Protein AF-P15577-F1 (afdb_monomer_lite)

Organism: Paramecium tetraurelia (NCBI:txid5888)

Radius of gyration: 23.87 Å; chains: 1; bounding box: 63×36×64 Å

pLDDT: mean 70.43, std 10.56, range [43.56, 92.56]

Secondary structure (DSSP, 8-state):
-HHHHHHHHHHHHHHHHHHHHHHHHHHHHHHHHSHHHHHHHHHHHHHHHHHHHHHHHHHHS-GGG-SSGGGGGGGGGSHHHHHHHHHHHHHHHT-TTSHHHHHHHHHHHHHHHTT-HHHHHHHHHHHHHHHHHHHHHHHHHHHSPPPPHHHHHHHHHHS-HHHHHHHHHHHHHHHHHHHHHHHHHHHHHHHH-

Structure (mmCIF, N/CA/C/O backbone):
data_AF-P15577-F1
#
_entry.id   AF-P15577-F1
#
loop_
_atom_site.group_PDB
_atom_site.id
_atom_site.type_symbol
_atom_site.label_atom_id
_atom_site.label_alt_id
_atom_site.label_comp_id
_atom_site.label_asym_id
_atom_site.label_entity_id
_atom_site.label_seq_id
_atom_site.pdbx_PDB_ins_code
_atom_site.Cartn_x
_atom_site.Cartn_y
_atom_site.Cartn_z
_atom_site.occupancy
_atom_site.B_iso_or_equiv
_atom_site.auth_seq_id
_atom_site.auth_comp_id
_atom_site.auth_asym_id
_atom_site.auth_atom_id
_atom_site.pdbx_PDB_model_num
ATOM 1 N N . MET A 1 1 ? 45.491 9.508 -39.687 1.00 60.78 1 MET A N 1
ATOM 2 C CA . MET A 1 1 ? 44.236 8.760 -39.953 1.00 60.78 1 MET A CA 1
ATOM 3 C C . MET A 1 1 ? 43.463 8.357 -38.693 1.00 60.78 1 MET A C 1
ATOM 5 O O . MET A 1 1 ? 42.281 8.658 -38.643 1.00 60.78 1 MET A O 1
ATOM 9 N N . ARG A 1 2 ? 44.070 7.749 -37.656 1.00 59.69 2 ARG A N 1
ATOM 10 C CA . ARG A 1 2 ? 43.330 7.305 -36.445 1.00 59.69 2 ARG A CA 1
ATOM 11 C C . ARG A 1 2 ? 42.606 8.414 -35.659 1.00 59.69 2 ARG A C 1
ATOM 13 O O . ARG A 1 2 ? 41.498 8.183 -35.197 1.00 59.69 2 ARG A O 1
ATOM 20 N N . ALA A 1 3 ? 43.174 9.618 -35.554 1.00 62.38 3 ALA A N 1
ATOM 21 C CA . ALA A 1 3 ? 42.538 10.723 -34.821 1.00 62.38 3 ALA A CA 1
ATOM 22 C C . ALA A 1 3 ? 41.229 11.218 -35.474 1.00 62.38 3 ALA A C 1
ATOM 24 O O . ALA A 1 3 ? 40.282 11.569 -34.780 1.00 62.38 3 ALA A O 1
ATOM 25 N N . HIS A 1 4 ? 41.145 11.183 -36.809 1.00 62.00 4 HIS A N 1
ATOM 26 C CA . HIS A 1 4 ? 39.951 11.608 -37.547 1.00 62.00 4 HIS A CA 1
ATOM 27 C C . HIS A 1 4 ? 38.802 10.591 -37.430 1.00 62.00 4 HIS A C 1
ATOM 29 O O . HIS A 1 4 ? 37.638 10.979 -37.386 1.00 62.00 4 HIS A O 1
ATOM 35 N N . LEU A 1 5 ? 39.135 9.297 -37.322 1.00 63.28 5 LEU A N 1
ATOM 36 C CA . LEU A 1 5 ? 38.167 8.225 -37.067 1.00 63.28 5 LEU A CA 1
ATOM 37 C C . LEU A 1 5 ? 37.596 8.302 -35.642 1.00 63.28 5 LEU A C 1
ATOM 39 O O . LEU A 1 5 ? 36.384 8.218 -35.482 1.00 63.28 5 LEU A O 1
ATOM 43 N N . LEU A 1 6 ? 38.435 8.570 -34.633 1.00 60.66 6 LEU A N 1
ATOM 44 C CA . LEU A 1 6 ? 37.985 8.747 -33.243 1.00 60.66 6 LEU A CA 1
ATOM 45 C C . LEU A 1 6 ? 37.041 9.947 -33.073 1.00 60.66 6 LEU A C 1
ATOM 47 O O . LEU A 1 6 ? 36.038 9.843 -32.370 1.00 60.66 6 LEU A O 1
ATOM 51 N N . HIS A 1 7 ? 37.309 11.069 -33.749 1.00 60.53 7 HIS A N 1
ATOM 52 C CA . HIS A 1 7 ? 36.391 12.214 -33.747 1.00 60.53 7 HIS A CA 1
ATOM 53 C C . HIS A 1 7 ? 35.050 11.898 -34.427 1.00 60.53 7 HIS A C 1
ATOM 55 O O . HIS A 1 7 ? 34.011 12.354 -33.950 1.00 60.53 7 HIS A O 1
ATOM 61 N N . CYS A 1 8 ? 35.052 11.095 -35.497 1.00 59.44 8 CYS A N 1
ATOM 62 C CA . CYS A 1 8 ? 33.822 10.634 -36.146 1.00 59.44 8 CYS A CA 1
ATOM 63 C C . CYS A 1 8 ? 33.007 9.692 -35.248 1.00 59.44 8 CYS A C 1
ATOM 65 O O . CYS A 1 8 ? 31.797 9.874 -35.135 1.00 59.44 8 CYS A O 1
ATOM 67 N N . GLU A 1 9 ? 33.638 8.735 -34.562 1.00 63.56 9 GLU A N 1
ATOM 68 C CA . GLU A 1 9 ? 32.939 7.832 -33.634 1.00 63.56 9 GLU A CA 1
ATOM 69 C C . GLU A 1 9 ? 32.367 8.571 -32.417 1.00 63.56 9 GLU A C 1
ATOM 71 O O . GLU A 1 9 ? 31.225 8.321 -32.023 1.00 63.56 9 GLU A O 1
ATOM 76 N N . LEU A 1 10 ? 33.110 9.535 -31.861 1.00 59.28 10 LEU A N 1
ATOM 77 C CA . LEU A 1 10 ? 32.625 10.383 -30.768 1.00 59.28 10 LEU A CA 1
ATOM 78 C C . LEU A 1 10 ? 31.447 11.262 -31.203 1.00 59.28 10 LEU A C 1
ATOM 80 O O . LEU A 1 10 ? 30.466 11.352 -30.465 1.00 59.28 10 LEU A O 1
ATOM 84 N N . ALA A 1 11 ? 31.492 11.851 -32.403 1.00 60.06 11 ALA A N 1
ATOM 85 C CA . ALA A 1 11 ? 30.385 12.638 -32.949 1.00 60.06 11 ALA A CA 1
ATOM 86 C C . ALA A 1 11 ? 29.137 11.776 -33.224 1.00 60.06 11 ALA A C 1
ATOM 88 O O . ALA A 1 11 ? 28.017 12.196 -32.928 1.00 60.06 11 ALA A O 1
ATOM 89 N N . PHE A 1 12 ? 29.317 10.548 -33.720 1.00 58.53 12 PHE A N 1
ATOM 90 C CA . PHE A 1 12 ? 28.214 9.612 -33.964 1.00 58.53 12 PHE A CA 1
ATOM 91 C C . PHE A 1 12 ? 27.587 9.101 -32.656 1.00 58.53 12 PHE A C 1
ATOM 93 O O . PHE A 1 12 ? 26.366 8.955 -32.560 1.00 58.53 12 PHE A O 1
ATOM 100 N N . SER A 1 13 ? 28.412 8.872 -31.628 1.00 59.38 13 SER A N 1
ATOM 101 C CA . SER A 1 13 ? 27.959 8.510 -30.282 1.00 59.38 13 SER A CA 1
ATOM 102 C C . SER A 1 13 ? 27.169 9.657 -29.642 1.00 59.38 13 SER A C 1
ATOM 104 O O . SER A 1 13 ? 26.026 9.456 -29.230 1.00 59.38 13 SER A O 1
ATOM 106 N N . PHE A 1 14 ? 27.700 10.887 -29.671 1.00 57.44 14 PHE A N 1
ATOM 107 C CA . PHE A 1 14 ? 26.996 12.078 -29.176 1.00 57.44 14 PHE A CA 1
ATOM 108 C C . PHE A 1 14 ? 25.667 12.320 -29.900 1.00 57.44 14 PHE A C 1
ATOM 110 O O . PHE A 1 14 ? 24.663 12.595 -29.242 1.00 57.44 14 PHE A O 1
ATOM 117 N N . GLY A 1 15 ? 25.625 12.145 -31.226 1.00 57.81 15 GLY A N 1
ATOM 118 C CA . GLY A 1 15 ? 24.390 12.238 -32.006 1.00 57.81 15 GLY A CA 1
ATOM 119 C C . GLY A 1 15 ? 23.327 11.242 -31.535 1.00 57.81 15 GLY A C 1
ATOM 120 O O . GLY A 1 15 ? 22.189 11.633 -31.283 1.00 57.81 15 GLY A O 1
ATOM 121 N N . LYS A 1 16 ? 23.691 9.971 -31.316 1.00 56.41 16 LYS A N 1
ATOM 122 C CA . LYS A 1 16 ? 22.759 8.949 -30.801 1.00 56.41 16 LYS A CA 1
ATOM 123 C C . LYS A 1 16 ? 22.228 9.271 -29.404 1.00 56.41 16 LYS A C 1
ATOM 125 O O . LYS A 1 16 ? 21.040 9.065 -29.157 1.00 56.41 16 LYS A O 1
ATOM 130 N N . TYR A 1 17 ? 23.062 9.801 -28.507 1.00 54.84 17 TYR A N 1
ATOM 131 C CA . TYR A 1 17 ? 22.597 10.237 -27.186 1.00 54.84 17 TYR A CA 1
ATOM 132 C C . TYR A 1 17 ? 21.637 11.428 -27.280 1.00 54.84 17 TYR A C 1
ATOM 134 O O . TYR A 1 17 ? 20.625 11.430 -26.585 1.00 54.84 17 TYR A O 1
ATOM 142 N N . PHE A 1 18 ? 21.893 12.387 -28.174 1.00 53.00 18 PHE A N 1
ATOM 143 C CA . PHE A 1 18 ? 21.034 13.563 -28.351 1.00 53.00 18 PHE A CA 1
ATOM 144 C C . PHE A 1 18 ? 19.675 13.227 -28.990 1.00 53.00 18 PHE A C 1
ATOM 146 O O . PHE A 1 1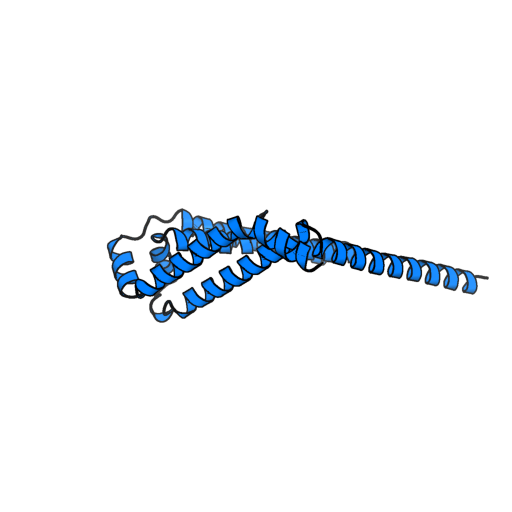8 ? 18.650 13.784 -28.602 1.00 53.00 18 PHE A O 1
ATOM 153 N N . TYR A 1 19 ? 19.643 12.278 -29.933 1.00 53.69 19 TYR A N 1
ATOM 154 C CA . TYR A 1 19 ? 18.387 11.753 -30.487 1.00 53.69 19 TYR A CA 1
ATOM 155 C C . TYR A 1 19 ? 17.618 10.891 -29.479 1.00 53.69 19 TYR A C 1
ATOM 157 O O . TYR A 1 19 ? 16.391 10.918 -29.452 1.00 53.69 19 TYR A O 1
ATOM 165 N N . SER A 1 20 ? 18.322 10.148 -28.623 1.00 57.97 20 SER A N 1
ATOM 166 C CA . SER A 1 20 ? 17.697 9.353 -27.562 1.00 57.97 20 SER A CA 1
ATOM 167 C C . SER A 1 20 ? 17.037 10.238 -26.499 1.00 57.97 20 SER A C 1
ATOM 169 O O . SER A 1 20 ? 15.895 9.988 -26.109 1.00 57.97 20 SER A O 1
ATOM 171 N N . THR A 1 21 ? 17.703 11.317 -26.072 1.00 60.28 21 THR A N 1
ATOM 172 C CA . THR A 1 21 ? 17.138 12.255 -25.091 1.00 60.28 21 THR A CA 1
ATOM 173 C C . THR A 1 21 ? 15.993 13.083 -25.670 1.00 60.28 21 THR A C 1
ATOM 175 O O . THR A 1 21 ? 14.999 13.293 -24.977 1.00 60.28 21 THR A O 1
ATOM 178 N N . SER A 1 22 ? 16.070 13.505 -26.938 1.00 63.66 22 SER A N 1
ATOM 179 C CA . SER A 1 22 ? 14.967 14.222 -27.593 1.00 63.66 22 SER A CA 1
ATOM 180 C C . SER A 1 22 ? 13.753 13.322 -27.840 1.00 63.66 22 SER A C 1
ATOM 182 O O . SER A 1 22 ? 12.627 13.757 -27.602 1.00 63.66 22 SER A O 1
ATOM 184 N N . PHE A 1 23 ? 13.962 12.054 -28.214 1.00 63.91 23 PHE A N 1
ATOM 185 C CA . PHE A 1 23 ? 12.885 11.073 -28.359 1.00 63.91 23 PHE A CA 1
ATOM 186 C C . PHE A 1 23 ? 12.226 10.736 -27.016 1.00 63.91 23 PHE A C 1
ATOM 188 O O . PHE A 1 23 ? 11.001 10.714 -26.937 1.00 63.91 23 PHE A O 1
ATOM 195 N N . LEU A 1 24 ? 13.008 10.539 -25.946 1.00 62.00 24 LEU A N 1
ATOM 196 C CA . LEU A 1 24 ? 12.469 10.346 -24.594 1.00 62.00 24 LEU A CA 1
ATOM 197 C C . LEU A 1 24 ? 11.671 11.563 -24.126 1.00 62.00 24 LEU A C 1
ATOM 199 O O . LEU A 1 24 ? 10.579 11.392 -23.596 1.00 62.00 24 LEU A O 1
ATOM 203 N N . ASN A 1 25 ? 12.165 12.780 -24.362 1.00 62.91 25 ASN A N 1
ATOM 204 C CA . ASN A 1 25 ? 11.434 13.996 -24.011 1.00 62.91 25 ASN A CA 1
ATOM 205 C C . ASN A 1 25 ? 10.131 14.128 -24.809 1.00 62.91 25 ASN A C 1
ATOM 207 O O . ASN A 1 25 ? 9.097 14.419 -24.215 1.00 62.91 25 ASN A O 1
ATOM 211 N N . LEU A 1 26 ? 10.144 13.857 -26.118 1.00 66.69 26 LEU A N 1
ATOM 212 C CA . LEU A 1 26 ? 8.938 13.876 -26.953 1.00 66.69 26 LEU A CA 1
ATOM 213 C C . LEU A 1 26 ? 7.934 12.799 -26.519 1.00 66.69 26 LEU A C 1
ATOM 215 O O . LEU A 1 26 ? 6.738 13.063 -26.447 1.00 66.69 26 LEU A O 1
ATOM 219 N N . LEU A 1 27 ? 8.412 11.596 -26.194 1.00 64.88 27 LEU A N 1
ATOM 220 C CA . LEU A 1 27 ? 7.575 10.502 -25.712 1.00 64.88 27 LEU A CA 1
ATOM 221 C C . LEU A 1 27 ? 6.986 10.817 -24.335 1.00 64.88 27 LEU A C 1
ATOM 223 O O . LEU A 1 27 ? 5.807 10.561 -24.125 1.00 64.88 27 LEU A O 1
ATOM 227 N N . MET A 1 28 ? 7.760 11.422 -23.429 1.00 63.19 28 MET A N 1
ATOM 228 C CA . MET A 1 28 ? 7.265 11.881 -22.130 1.00 63.19 28 MET A CA 1
ATOM 229 C C . MET A 1 28 ? 6.215 12.977 -22.296 1.00 63.19 28 MET A C 1
ATOM 231 O O . MET A 1 28 ? 5.154 12.871 -21.696 1.00 63.19 28 MET A O 1
ATOM 235 N N . ILE A 1 29 ? 6.463 13.976 -23.147 1.00 62.50 29 ILE A N 1
ATOM 236 C CA . ILE A 1 29 ? 5.504 15.040 -23.481 1.00 62.50 29 ILE A CA 1
ATOM 237 C C . ILE A 1 29 ? 4.216 14.427 -24.043 1.00 62.50 29 ILE A C 1
ATOM 239 O O . ILE A 1 29 ? 3.136 14.665 -23.508 1.00 62.50 29 ILE A O 1
ATOM 243 N N . ASN A 1 30 ? 4.324 13.558 -25.048 1.00 62.66 30 ASN A N 1
ATOM 244 C CA . ASN A 1 30 ? 3.169 12.885 -25.638 1.00 62.66 30 ASN A CA 1
ATOM 245 C C . ASN A 1 30 ? 2.426 12.020 -24.621 1.00 62.66 30 ASN A C 1
ATOM 247 O O . ASN A 1 30 ? 1.202 11.967 -24.650 1.00 62.66 30 ASN A O 1
ATOM 251 N N . LEU A 1 31 ? 3.138 11.358 -23.707 1.00 65.31 31 LEU A N 1
ATOM 252 C CA . LEU A 1 31 ? 2.513 10.558 -22.665 1.00 65.31 31 LEU A CA 1
ATOM 253 C C . LEU A 1 31 ? 1.776 11.454 -21.670 1.00 65.31 31 LEU A C 1
ATOM 255 O O . LEU A 1 31 ? 0.621 11.148 -21.396 1.00 65.31 31 LEU A O 1
ATOM 259 N N . MET A 1 32 ? 2.365 12.577 -21.235 1.00 62.09 32 MET A N 1
ATOM 260 C CA . MET A 1 32 ? 1.705 13.567 -20.369 1.00 62.09 32 MET A CA 1
ATOM 261 C C . MET A 1 32 ? 0.406 14.101 -20.986 1.00 62.09 32 MET A C 1
ATOM 263 O O . MET A 1 32 ? -0.584 14.240 -20.273 1.00 62.09 32 MET A O 1
ATOM 267 N N . PHE A 1 33 ? 0.404 14.365 -22.297 1.00 63.31 33 PHE A N 1
ATOM 268 C CA . PHE A 1 33 ? -0.746 14.919 -23.026 1.00 63.31 33 PHE A CA 1
ATOM 269 C C . PHE A 1 33 ? -1.691 13.858 -23.609 1.00 63.31 33 PHE A C 1
ATOM 271 O O . PHE A 1 33 ? -2.743 14.183 -24.155 1.00 63.31 33 PHE A O 1
ATOM 278 N N . SER A 1 34 ? -1.355 12.574 -23.491 1.00 63.97 34 SER A N 1
ATOM 279 C CA . SER A 1 34 ? -2.231 11.489 -23.930 1.00 63.97 34 SER A CA 1
ATOM 280 C C . SER A 1 34 ? -3.346 11.219 -22.918 1.00 63.97 34 SER A C 1
ATOM 282 O O . SER A 1 34 ? -3.210 11.473 -21.721 1.00 63.97 34 SER A O 1
ATOM 284 N N . LYS A 1 35 ? -4.426 10.570 -23.376 1.00 61.19 35 LYS A N 1
ATOM 285 C CA . LYS A 1 35 ? -5.481 10.034 -22.492 1.00 61.19 35 LYS A CA 1
ATOM 286 C C . LYS A 1 35 ? -4.912 9.155 -21.371 1.00 61.19 35 LYS A C 1
ATOM 288 O O . LYS A 1 35 ? -5.419 9.180 -20.256 1.00 61.19 35 LYS A O 1
ATOM 293 N N . LEU A 1 36 ? -3.843 8.403 -21.654 1.00 59.53 36 LEU A N 1
ATOM 294 C CA . LEU A 1 36 ? -3.163 7.569 -20.661 1.00 59.53 36 LEU A CA 1
ATOM 295 C C . LEU A 1 36 ? -2.454 8.415 -19.595 1.00 59.53 36 LEU A C 1
ATOM 297 O O . LEU A 1 36 ? -2.528 8.076 -18.416 1.00 59.53 36 LEU A O 1
ATOM 301 N N . GLY A 1 37 ? -1.824 9.527 -19.984 1.00 61.59 37 GLY A N 1
ATOM 302 C CA . GLY A 1 37 ? -1.234 10.490 -19.051 1.00 61.59 37 GLY A CA 1
ATOM 303 C C . GLY A 1 37 ? -2.270 11.150 -18.158 1.00 61.59 37 GLY A C 1
ATOM 304 O O . GLY A 1 37 ? -2.075 11.211 -16.949 1.00 61.59 37 GLY A O 1
ATOM 305 N N . ALA A 1 38 ? -3.403 11.570 -18.726 1.00 63.84 38 ALA A N 1
ATOM 306 C CA . ALA A 1 38 ? -4.506 12.162 -17.970 1.00 63.84 38 ALA A CA 1
ATOM 307 C C . ALA A 1 38 ? -5.022 11.218 -16.870 1.00 63.84 38 ALA A C 1
ATOM 309 O O . ALA A 1 38 ? -5.105 11.611 -15.707 1.00 63.84 38 ALA A O 1
ATOM 310 N N . ILE A 1 39 ? -5.289 9.955 -17.223 1.00 66.38 39 ILE A N 1
ATOM 311 C CA . ILE A 1 39 ? -5.709 8.910 -16.275 1.00 66.38 39 ILE A CA 1
ATOM 312 C C . ILE A 1 39 ? -4.615 8.666 -15.227 1.00 66.38 39 ILE A C 1
ATOM 314 O O . ILE A 1 39 ? -4.896 8.535 -14.035 1.00 66.38 39 ILE A O 1
ATOM 318 N N . PHE A 1 40 ? -3.348 8.629 -15.647 1.00 65.94 40 PHE A N 1
ATOM 319 C CA . PHE A 1 40 ? -2.217 8.468 -14.738 1.00 65.94 40 PHE A CA 1
ATOM 320 C C . PHE A 1 40 ? -2.132 9.609 -13.709 1.00 65.94 40 PHE A C 1
ATOM 322 O O . PHE A 1 40 ? -2.013 9.346 -12.511 1.00 65.94 40 PHE A O 1
ATOM 329 N N . PHE A 1 41 ? -2.251 10.865 -14.146 1.00 67.19 41 PHE A N 1
ATOM 330 C CA . PHE A 1 41 ? -2.225 12.033 -13.265 1.00 67.19 41 PHE A CA 1
ATOM 331 C C . PHE A 1 41 ? -3.446 12.128 -12.356 1.00 67.19 41 PHE A C 1
ATOM 333 O O . PHE A 1 41 ? -3.287 12.455 -11.179 1.00 67.19 41 PHE A O 1
ATOM 340 N N . LEU A 1 42 ? -4.641 11.810 -12.860 1.00 69.06 42 LEU A N 1
ATOM 341 C CA . LEU A 1 42 ? -5.856 11.756 -12.047 1.00 69.06 42 LEU A CA 1
ATOM 342 C C . LEU A 1 42 ? -5.692 10.738 -10.912 1.00 69.06 42 LEU A C 1
ATOM 344 O O . LEU A 1 42 ? -5.944 11.055 -9.749 1.00 69.06 42 LEU A O 1
ATOM 348 N N . ASN A 1 43 ? -5.174 9.548 -11.230 1.00 68.00 43 ASN A N 1
ATOM 349 C CA . ASN A 1 43 ? -4.866 8.530 -10.231 1.00 68.00 43 ASN A CA 1
ATOM 350 C C . ASN A 1 43 ? -3.838 9.030 -9.208 1.00 68.00 43 ASN A C 1
ATOM 352 O O . ASN A 1 43 ? -4.047 8.866 -8.004 1.00 68.00 43 ASN A O 1
ATOM 356 N N . LEU A 1 44 ? -2.753 9.670 -9.662 1.00 74.56 44 LEU A N 1
ATOM 357 C CA . LEU A 1 44 ? -1.738 10.254 -8.781 1.00 74.56 44 LEU A CA 1
ATOM 358 C C . LEU A 1 44 ? -2.344 11.298 -7.825 1.00 74.56 44 LEU A C 1
ATOM 360 O O . LEU A 1 44 ? -2.056 11.272 -6.628 1.00 74.56 44 LEU A O 1
ATOM 364 N N . ALA A 1 45 ? -3.199 12.188 -8.332 1.00 72.31 45 ALA A N 1
ATOM 365 C CA . ALA A 1 45 ? -3.854 13.227 -7.542 1.00 72.31 45 ALA A CA 1
ATOM 366 C C . ALA A 1 45 ? -4.804 12.633 -6.492 1.00 72.31 45 ALA A C 1
ATOM 368 O O . ALA A 1 45 ? -4.727 12.992 -5.314 1.00 72.31 45 ALA A O 1
ATOM 369 N N . LEU A 1 46 ? -5.643 11.670 -6.886 1.00 70.25 46 LEU A N 1
ATOM 370 C CA . LEU A 1 46 ? -6.538 10.962 -5.967 1.00 70.25 46 LEU A CA 1
ATOM 371 C C . LEU A 1 46 ? -5.762 10.211 -4.882 1.00 70.25 46 LEU A C 1
ATOM 373 O O . LEU A 1 46 ? -6.177 10.187 -3.724 1.00 70.25 46 LEU A O 1
ATOM 377 N N . TYR A 1 47 ? -4.604 9.652 -5.227 1.00 69.56 47 TYR A N 1
ATOM 378 C CA . TYR A 1 47 ? -3.720 9.016 -4.260 1.00 69.56 47 TYR A CA 1
ATOM 379 C C . TYR A 1 47 ? -3.119 9.997 -3.258 1.00 69.56 47 TYR A C 1
ATOM 381 O O . TYR A 1 47 ? -3.157 9.726 -2.057 1.00 69.56 47 TYR A O 1
ATOM 389 N N . LEU A 1 48 ? -2.582 11.129 -3.720 1.00 76.12 48 LEU A N 1
ATOM 390 C CA . LEU A 1 48 ? -2.042 12.157 -2.827 1.00 76.12 48 LEU A CA 1
ATOM 391 C C . LEU A 1 48 ? -3.115 12.661 -1.865 1.00 76.12 48 LEU A C 1
ATOM 393 O O . LEU A 1 48 ? -2.841 12.863 -0.683 1.00 76.12 48 LEU A O 1
ATOM 397 N N . LEU A 1 49 ? -4.347 12.792 -2.348 1.00 75.81 49 LEU A N 1
ATOM 398 C CA . LEU A 1 49 ? -5.466 13.190 -1.519 1.00 75.81 49 LEU A CA 1
ATOM 399 C C . LEU A 1 49 ? -5.870 12.098 -0.511 1.00 75.81 49 LEU A C 1
ATOM 401 O O . LEU A 1 49 ? -6.081 12.403 0.661 1.00 75.81 49 LEU A O 1
ATOM 405 N N . ALA A 1 50 ? -5.912 10.826 -0.917 1.00 69.25 50 ALA A N 1
ATOM 406 C CA . ALA A 1 50 ? -6.149 9.702 -0.008 1.00 69.25 50 ALA A CA 1
ATOM 407 C C . ALA A 1 50 ? -5.057 9.603 1.077 1.00 69.25 50 ALA A C 1
ATOM 409 O O . ALA A 1 50 ? -5.343 9.353 2.248 1.00 69.25 50 ALA A O 1
ATOM 410 N N . LEU A 1 51 ? -3.800 9.863 0.713 1.00 70.88 51 LEU A N 1
ATOM 411 C CA . LEU A 1 51 ? -2.671 9.906 1.640 1.00 70.88 51 LEU A CA 1
ATOM 412 C C . LEU A 1 51 ? -2.763 11.105 2.597 1.00 70.88 51 LEU A C 1
ATOM 414 O O . LEU A 1 51 ? -2.567 10.939 3.801 1.00 70.88 51 LEU A O 1
ATOM 418 N N . ALA A 1 52 ? -3.125 12.290 2.102 1.00 76.06 52 ALA A N 1
ATOM 419 C CA . ALA A 1 52 ? -3.366 13.465 2.939 1.00 76.06 52 ALA A CA 1
ATOM 420 C C . ALA A 1 52 ? -4.500 13.210 3.941 1.00 76.06 52 ALA A C 1
ATOM 422 O O . ALA A 1 52 ? -4.359 13.509 5.127 1.00 76.06 52 ALA A O 1
ATOM 423 N N . LEU A 1 53 ? -5.587 12.581 3.493 1.00 71.38 53 LEU A N 1
ATOM 424 C CA . LEU A 1 53 ? -6.691 12.185 4.356 1.00 71.38 53 LEU A CA 1
ATOM 425 C C . LEU A 1 53 ? -6.265 11.148 5.398 1.00 71.38 53 LEU A C 1
ATOM 427 O O . LEU A 1 53 ? -6.692 11.240 6.543 1.00 71.38 53 LEU A O 1
ATOM 431 N N . PHE A 1 54 ? -5.402 10.191 5.057 1.00 70.88 54 PHE A N 1
ATOM 432 C CA . PHE A 1 54 ? -4.859 9.252 6.040 1.00 70.88 54 PHE A CA 1
ATOM 433 C C . PHE A 1 54 ? -4.059 9.937 7.140 1.00 70.88 54 PHE A C 1
ATOM 435 O O . PHE A 1 54 ? -4.273 9.658 8.319 1.00 70.88 54 PHE A O 1
ATOM 442 N N . PHE A 1 55 ? -3.160 10.851 6.776 1.00 71.94 55 PHE A N 1
ATOM 443 C CA . PHE A 1 55 ? -2.417 11.617 7.772 1.00 71.94 55 PHE A CA 1
ATOM 444 C C . PHE A 1 55 ? -3.356 12.490 8.596 1.00 71.94 55 PHE A C 1
ATOM 446 O O . PHE A 1 55 ? -3.261 12.492 9.818 1.00 71.94 55 PHE A O 1
ATOM 453 N N . PHE A 1 56 ? -4.324 13.145 7.958 1.00 71.56 56 PHE A N 1
ATOM 454 C CA . PHE A 1 56 ? -5.366 13.893 8.653 1.00 71.56 56 PHE A CA 1
ATOM 455 C C . PHE A 1 56 ? -6.132 13.008 9.648 1.00 71.56 56 PHE A C 1
ATOM 457 O O . PHE A 1 56 ? -6.353 13.410 10.787 1.00 71.56 56 PHE A O 1
ATOM 464 N N . PHE A 1 57 ? -6.472 11.776 9.272 1.00 70.19 57 PHE A N 1
ATOM 465 C CA . PHE A 1 57 ? -7.074 10.797 10.173 1.00 70.19 57 PHE A CA 1
ATOM 466 C C . PHE A 1 57 ? -6.167 10.454 11.348 1.00 70.19 57 PHE A C 1
ATOM 468 O O . PHE A 1 57 ? -6.610 10.529 12.489 1.00 70.19 57 PHE A O 1
ATOM 475 N N . LEU A 1 58 ? -4.902 10.124 11.090 1.00 67.62 58 LEU A N 1
ATOM 476 C CA . LEU A 1 58 ? -3.943 9.790 12.142 1.00 67.62 58 LEU A CA 1
ATOM 477 C C . LEU A 1 58 ? -3.676 10.957 13.100 1.00 67.62 58 LEU A C 1
ATOM 479 O O . LEU A 1 58 ? -3.460 10.715 14.282 1.00 67.62 58 LEU A O 1
ATOM 483 N N . PHE A 1 59 ? -3.683 12.201 12.617 1.00 68.06 59 PHE A N 1
ATOM 484 C CA . PHE A 1 59 ? -3.466 13.378 13.460 1.00 68.06 59 PHE A CA 1
ATOM 485 C C . PHE A 1 59 ? -4.689 13.721 14.316 1.00 68.06 59 PHE A C 1
ATOM 487 O O . PHE A 1 59 ? -4.534 14.086 15.481 1.00 68.06 59 PHE A O 1
ATOM 494 N N . ASN A 1 60 ? -5.899 13.589 13.768 1.00 67.25 60 ASN A N 1
ATOM 495 C CA . ASN A 1 60 ? -7.132 13.914 14.491 1.00 67.25 60 ASN A CA 1
ATOM 496 C C . ASN A 1 60 ? -7.586 12.794 15.431 1.00 67.25 60 ASN A C 1
ATOM 498 O O . ASN A 1 60 ? -8.098 13.056 16.522 1.00 67.25 60 ASN A O 1
ATOM 502 N N . VAL A 1 61 ? -7.360 11.533 15.057 1.00 66.06 61 VAL A N 1
ATOM 503 C CA . VAL A 1 61 ? -7.436 10.426 16.006 1.00 66.06 61 VAL A CA 1
ATOM 504 C C . VAL A 1 61 ? -6.264 10.601 16.951 1.00 66.06 61 VAL A C 1
ATOM 506 O O . VAL A 1 61 ? -5.151 10.194 16.641 1.00 66.06 61 VAL A O 1
ATOM 509 N N . LYS A 1 62 ? -6.513 11.219 18.110 1.00 62.66 62 LYS A N 1
ATOM 510 C CA . LYS A 1 62 ? -5.530 11.391 19.185 1.00 62.66 62 LYS A CA 1
ATOM 511 C C . LYS A 1 62 ? -4.756 10.082 19.359 1.00 62.66 62 LYS A C 1
ATOM 513 O O . LYS A 1 62 ? -5.273 9.150 19.972 1.00 62.66 62 LYS A O 1
ATOM 518 N N . VAL A 1 63 ? -3.529 10.007 18.836 1.00 57.22 63 VAL A N 1
ATOM 519 C CA . VAL A 1 63 ? -2.688 8.794 18.887 1.00 57.22 63 VAL A CA 1
ATOM 520 C C . VAL A 1 63 ? -2.507 8.336 20.339 1.00 57.22 63 VAL A C 1
ATOM 522 O O . VAL A 1 63 ? -2.442 7.143 20.612 1.00 57.22 63 VAL A O 1
ATOM 525 N N . ALA A 1 64 ? -2.583 9.276 21.288 1.00 56.91 64 ALA A N 1
ATOM 526 C CA . ALA A 1 64 ? -2.640 9.037 22.730 1.00 56.91 64 ALA A CA 1
ATOM 527 C C . ALA A 1 64 ? -3.762 8.080 23.195 1.00 56.91 64 ALA A C 1
ATOM 529 O O . ALA A 1 64 ? -3.677 7.509 24.281 1.00 56.91 64 ALA A O 1
ATOM 530 N N . LEU A 1 65 ? -4.826 7.898 22.409 1.00 61.06 65 LEU A N 1
ATOM 531 C CA . LEU A 1 65 ? -5.922 6.978 22.713 1.00 61.06 65 LEU A CA 1
ATOM 532 C C . LEU A 1 65 ? -5.593 5.527 22.355 1.00 61.06 65 LEU A C 1
ATOM 534 O O . LEU A 1 65 ? -6.223 4.623 22.906 1.00 61.06 65 LEU A O 1
ATOM 538 N N . LEU A 1 66 ? -4.613 5.306 21.476 1.00 62.69 66 LEU A N 1
ATOM 539 C CA . LEU A 1 66 ? -4.145 3.985 21.079 1.00 62.69 66 LEU A CA 1
ATOM 540 C C . LEU A 1 66 ? -3.035 3.532 22.033 1.00 62.69 66 LEU A C 1
ATOM 542 O O . LEU A 1 66 ? -1.862 3.836 21.847 1.00 62.69 66 LEU A O 1
ATOM 546 N N . LYS A 1 67 ? -3.405 2.770 23.065 1.00 64.25 67 LYS A N 1
ATOM 547 C CA . LYS A 1 67 ? -2.454 2.212 24.045 1.00 64.25 67 LYS A CA 1
ATOM 548 C C . LYS A 1 67 ? -1.585 1.090 23.473 1.00 64.25 67 LYS A C 1
ATOM 550 O O . LYS A 1 67 ? -0.561 0.749 24.053 1.00 64.25 67 LYS A O 1
ATOM 555 N N . SER A 1 68 ? -2.004 0.480 22.367 1.00 63.06 68 SER A N 1
ATOM 556 C CA . SER A 1 68 ? -1.262 -0.588 21.702 1.00 63.06 68 SER A CA 1
ATOM 557 C C . SER A 1 68 ? -1.637 -0.677 20.226 1.00 63.06 68 SER A C 1
ATOM 559 O O . SER A 1 68 ? -2.761 -0.364 19.836 1.00 63.06 68 SER A O 1
ATOM 561 N N . VAL A 1 69 ? -0.720 -1.191 19.402 1.00 61.03 69 VAL A N 1
ATOM 562 C CA . VAL A 1 69 ? -0.948 -1.460 17.965 1.00 61.03 69 VAL A CA 1
ATOM 563 C C . VAL A 1 69 ? -2.155 -2.386 17.751 1.00 61.03 69 VAL A C 1
ATOM 565 O O . VAL A 1 69 ? -2.851 -2.301 16.743 1.00 61.03 69 VAL A O 1
ATOM 568 N N . SER A 1 70 ? -2.481 -3.227 18.738 1.00 63.16 70 SER A N 1
ATOM 569 C CA . SER A 1 70 ? -3.689 -4.054 18.716 1.00 63.16 70 SER A CA 1
ATOM 570 C C . SER A 1 70 ? -5.003 -3.265 18.780 1.00 63.16 70 SER A C 1
ATOM 572 O O . SER A 1 70 ? -6.046 -3.806 18.436 1.00 63.16 70 SER A O 1
ATOM 574 N N . GLN A 1 71 ? -5.001 -1.993 19.171 1.00 65.06 71 GLN A N 1
ATOM 575 C CA . GLN A 1 71 ? -6.222 -1.181 19.197 1.00 65.06 71 GLN A CA 1
ATOM 576 C C . GLN A 1 71 ? -6.598 -0.636 17.816 1.00 65.06 71 GLN A C 1
ATOM 578 O O . GLN A 1 71 ? -7.744 -0.249 17.606 1.00 65.06 71 GLN A O 1
ATOM 583 N N . ILE A 1 72 ? -5.690 -0.705 16.836 1.00 66.44 72 ILE A N 1
ATOM 584 C CA . ILE A 1 72 ? -5.988 -0.372 15.435 1.00 66.44 72 ILE A CA 1
ATOM 585 C C . ILE A 1 72 ? -7.101 -1.287 14.887 1.00 66.44 72 ILE A C 1
ATOM 587 O O . ILE A 1 72 ? -7.887 -0.877 14.036 1.00 66.44 72 ILE A O 1
ATOM 591 N N . TYR A 1 73 ? -7.246 -2.502 15.432 1.00 67.81 73 TYR A N 1
ATOM 592 C CA . TYR A 1 73 ? -8.318 -3.425 15.050 1.00 67.81 73 TYR A CA 1
ATOM 593 C C . TYR A 1 73 ? -9.723 -2.940 15.443 1.00 67.81 73 TYR A C 1
ATOM 595 O O . TYR A 1 73 ? -10.686 -3.410 14.844 1.00 67.81 73 TYR A O 1
ATOM 603 N N . TYR A 1 74 ? -9.879 -1.987 16.374 1.00 65.88 74 TYR A N 1
ATOM 604 C CA . TYR A 1 74 ? -11.201 -1.412 16.679 1.00 65.88 74 TYR A CA 1
ATOM 605 C C . TYR A 1 74 ? -11.787 -0.653 15.490 1.00 65.88 74 TYR A C 1
ATOM 607 O O . TYR A 1 74 ? -12.997 -0.679 15.271 1.00 65.88 74 TYR A O 1
ATOM 615 N N . PHE A 1 75 ? -10.926 -0.062 14.663 1.00 67.62 75 PHE A N 1
ATOM 616 C CA . PHE A 1 75 ? -11.346 0.591 13.433 1.00 67.62 75 PHE A CA 1
ATOM 617 C C . PHE A 1 75 ? -11.734 -0.387 12.320 1.00 67.62 75 PHE A C 1
ATOM 619 O O . PHE A 1 75 ? -12.373 0.023 11.357 1.00 67.62 75 PHE A O 1
ATOM 626 N N . ASN A 1 76 ? -11.414 -1.681 12.448 1.00 67.06 76 ASN A N 1
ATOM 627 C CA . ASN A 1 76 ? -11.795 -2.705 11.466 1.00 67.06 76 ASN A CA 1
ATOM 628 C C . ASN A 1 76 ? -13.323 -2.891 11.378 1.00 67.06 76 ASN A C 1
ATOM 630 O O . ASN A 1 76 ? -13.826 -3.409 10.383 1.00 67.06 76 ASN A O 1
ATOM 634 N N . ASN A 1 77 ? -14.061 -2.452 12.406 1.00 65.69 77 ASN A N 1
ATOM 635 C CA . ASN A 1 77 ? -15.525 -2.442 12.409 1.00 65.69 77 ASN A CA 1
ATOM 636 C C . ASN A 1 77 ? -16.103 -1.336 11.501 1.00 65.69 77 ASN A C 1
ATOM 638 O O . ASN A 1 77 ? -17.254 -1.437 11.083 1.00 65.69 77 ASN A O 1
ATOM 642 N N . ILE A 1 78 ? -15.313 -0.315 11.141 1.00 70.44 78 ILE A N 1
ATOM 643 C CA . ILE A 1 78 ? -15.685 0.664 10.114 1.00 70.44 78 ILE A CA 1
ATOM 644 C C . ILE A 1 78 ? -15.213 0.125 8.769 1.00 70.44 78 ILE A C 1
ATOM 646 O O . ILE A 1 78 ? -14.019 0.130 8.465 1.00 70.44 78 ILE A O 1
ATOM 650 N N . PHE A 1 79 ? -16.167 -0.306 7.944 1.00 68.62 79 PHE A N 1
ATOM 651 C CA . PHE A 1 79 ? -15.906 -0.859 6.615 1.00 68.62 79 PHE A CA 1
ATOM 652 C C . PHE A 1 79 ? -14.971 0.040 5.792 1.00 68.62 79 PHE A C 1
ATOM 654 O O . PHE A 1 79 ? -13.953 -0.424 5.293 1.00 68.62 79 PHE A O 1
ATOM 661 N N . PHE A 1 80 ? -15.236 1.347 5.742 1.00 66.81 80 PHE A N 1
ATOM 662 C CA . PHE A 1 80 ? -14.402 2.301 5.008 1.00 66.81 80 PHE A CA 1
ATOM 663 C C . PHE A 1 80 ? -12.951 2.341 5.489 1.00 66.81 80 PHE A C 1
ATOM 665 O O . PHE A 1 80 ? -12.040 2.285 4.668 1.00 66.81 80 PHE A O 1
ATOM 672 N N . PHE A 1 81 ? -12.713 2.363 6.804 1.00 71.81 81 PHE A N 1
ATOM 673 C CA . PHE A 1 81 ? -11.353 2.329 7.339 1.00 71.81 81 PHE A CA 1
ATOM 674 C C . PHE A 1 81 ? -10.654 1.014 6.993 1.00 71.81 81 PHE A C 1
ATOM 676 O O . PHE A 1 81 ? -9.481 1.009 6.621 1.00 71.81 81 PHE A O 1
ATOM 683 N N . LYS A 1 82 ? -11.383 -0.107 7.052 1.00 74.00 82 LYS A N 1
ATOM 684 C CA . LYS A 1 82 ? -10.835 -1.407 6.668 1.00 74.00 82 LYS A CA 1
ATOM 685 C C . LYS A 1 82 ? -10.376 -1.430 5.213 1.00 74.00 82 LYS A C 1
ATOM 687 O O . LYS A 1 82 ? -9.256 -1.860 4.935 1.00 74.00 82 LYS A O 1
ATOM 692 N N . PHE A 1 83 ? -11.225 -0.959 4.305 1.0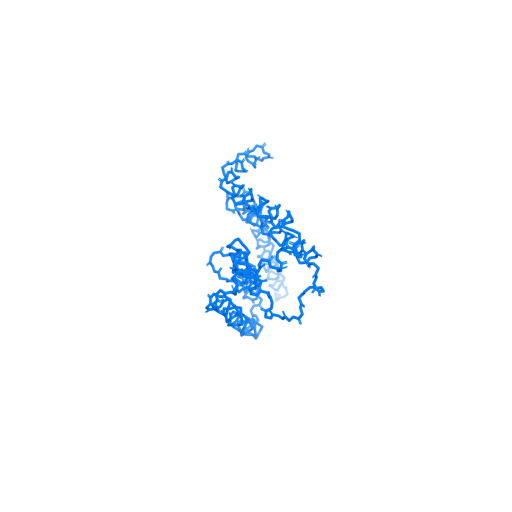0 76.75 83 PHE A N 1
ATOM 693 C CA . PHE A 1 83 ? -10.892 -0.853 2.885 1.00 76.75 83 PHE A CA 1
ATOM 694 C C . PHE A 1 83 ? -9.733 0.108 2.652 1.00 76.75 83 PHE A C 1
ATOM 696 O O . PHE A 1 83 ? -8.822 -0.219 1.896 1.00 76.75 83 PHE A O 1
ATOM 703 N N . PHE A 1 84 ? -9.724 1.242 3.350 1.00 76.69 84 PHE A N 1
ATOM 704 C CA . PHE A 1 84 ? -8.653 2.220 3.262 1.00 76.69 84 PHE A CA 1
ATOM 705 C C . PHE A 1 84 ? -7.293 1.610 3.623 1.00 76.69 84 PHE A C 1
ATOM 707 O O . PHE A 1 84 ? -6.358 1.656 2.825 1.00 76.69 84 PHE A O 1
ATOM 714 N N . VAL A 1 85 ? -7.191 0.991 4.802 1.00 77.25 85 VAL A N 1
ATOM 715 C CA . VAL A 1 85 ? -5.948 0.367 5.278 1.00 77.25 85 VAL A CA 1
ATOM 716 C C . VAL A 1 85 ? -5.484 -0.723 4.314 1.00 77.25 85 VAL A C 1
ATOM 718 O O . VAL A 1 85 ? -4.295 -0.814 4.006 1.00 77.25 85 VAL A O 1
ATOM 721 N N . LEU A 1 86 ? -6.417 -1.523 3.798 1.00 85.12 86 LEU A N 1
ATOM 722 C CA . LEU A 1 86 ? -6.120 -2.569 2.827 1.00 85.12 86 LEU A CA 1
ATOM 723 C C . LEU A 1 86 ? -5.562 -1.985 1.521 1.00 85.12 86 LEU A C 1
ATOM 725 O O . LEU A 1 86 ? -4.481 -2.392 1.100 1.00 85.12 86 LEU A O 1
ATOM 729 N N . ILE A 1 87 ? -6.233 -0.999 0.920 1.00 84.12 87 ILE A N 1
ATOM 730 C CA . ILE A 1 87 ? -5.767 -0.340 -0.310 1.00 84.12 87 ILE A CA 1
ATOM 731 C C . ILE A 1 87 ? -4.404 0.321 -0.080 1.00 84.12 87 ILE A C 1
ATOM 733 O O . ILE A 1 87 ? -3.510 0.178 -0.912 1.00 84.12 87 ILE A O 1
ATOM 737 N N . PHE A 1 88 ? -4.210 0.982 1.062 1.00 83.62 88 PHE A N 1
ATOM 738 C CA . PHE A 1 88 ? -2.953 1.637 1.413 1.00 83.62 88 PHE A CA 1
ATOM 739 C C . PHE A 1 88 ? -1.777 0.650 1.447 1.00 83.62 88 PHE A C 1
ATOM 741 O O . PHE A 1 88 ? -0.766 0.861 0.772 1.00 83.62 88 PHE A O 1
ATOM 748 N N . PHE A 1 89 ? -1.915 -0.463 2.171 1.00 85.31 89 PHE A N 1
ATOM 749 C CA . PHE A 1 89 ? -0.853 -1.468 2.253 1.00 85.31 89 PHE A CA 1
ATOM 750 C C . PHE A 1 89 ? -0.626 -2.209 0.931 1.00 85.31 89 PHE A C 1
ATOM 752 O O . PHE A 1 89 ? 0.526 -2.474 0.585 1.00 85.31 89 PHE A O 1
ATOM 759 N N . LEU A 1 90 ? -1.681 -2.514 0.167 1.00 87.88 90 LEU A N 1
ATOM 760 C CA . LEU A 1 90 ? -1.535 -3.117 -1.166 1.00 87.88 90 LEU A CA 1
ATOM 761 C C . LEU A 1 90 ? -0.816 -2.169 -2.136 1.00 87.88 90 LEU A C 1
ATOM 763 O O . LEU A 1 90 ? -0.013 -2.610 -2.963 1.00 87.88 90 LEU A O 1
ATOM 767 N N . ASN A 1 91 ? -1.057 -0.863 -2.008 1.00 85.06 91 ASN A N 1
ATOM 768 C CA . ASN A 1 91 ? -0.393 0.140 -2.824 1.00 85.06 91 ASN A CA 1
ATOM 769 C C . ASN A 1 91 ? 1.101 0.237 -2.477 1.00 85.06 91 ASN A C 1
ATOM 771 O O . ASN A 1 91 ? 1.937 0.184 -3.374 1.00 85.06 91 ASN A O 1
ATOM 775 N N . LEU A 1 92 ? 1.461 0.258 -1.188 1.00 84.12 92 LEU A N 1
ATOM 776 C CA . LEU A 1 92 ? 2.867 0.207 -0.748 1.00 84.12 92 LEU A CA 1
ATOM 777 C C . LEU A 1 92 ? 3.575 -1.099 -1.147 1.00 84.12 92 LEU A C 1
ATOM 779 O O . LEU A 1 92 ? 4.763 -1.094 -1.496 1.00 84.12 92 LEU A O 1
ATOM 783 N N . ALA A 1 93 ? 2.847 -2.219 -1.152 1.00 88.75 93 ALA A N 1
ATOM 784 C CA . ALA A 1 93 ? 3.352 -3.482 -1.682 1.00 88.75 93 ALA A CA 1
ATOM 785 C C . ALA A 1 93 ? 3.698 -3.374 -3.176 1.00 88.75 93 ALA A C 1
ATOM 787 O O . ALA A 1 93 ? 4.656 -4.001 -3.626 1.00 88.75 93 ALA A O 1
ATOM 788 N N . GLY A 1 94 ? 3.024 -2.489 -3.912 1.00 86.56 94 GLY A N 1
ATOM 789 C CA . GLY A 1 94 ? 3.233 -2.284 -5.340 1.00 86.56 94 GLY A CA 1
ATOM 790 C C . GLY A 1 94 ? 2.570 -3.373 -6.169 1.00 86.56 94 GLY A C 1
ATOM 791 O O . GLY A 1 94 ? 3.176 -3.894 -7.100 1.00 86.56 94 GLY A O 1
ATOM 792 N N . ILE A 1 95 ? 1.348 -3.751 -5.795 1.00 87.62 95 ILE A N 1
ATOM 793 C CA . ILE A 1 95 ? 0.563 -4.761 -6.507 1.00 87.62 95 ILE A CA 1
ATOM 794 C C . ILE A 1 95 ? -0.130 -4.097 -7.710 1.00 87.62 95 ILE A C 1
ATOM 796 O O . ILE A 1 95 ? -0.780 -3.065 -7.529 1.00 87.62 95 ILE A O 1
ATOM 800 N N . PRO A 1 96 ? -0.030 -4.652 -8.932 1.00 81.50 96 PRO A N 1
ATOM 801 C CA . PRO A 1 96 ? -0.796 -4.161 -10.077 1.00 81.50 96 PRO A CA 1
ATOM 802 C C . PRO A 1 96 ? -2.310 -4.220 -9.798 1.00 81.50 96 PRO A C 1
ATOM 804 O O . PRO A 1 96 ? -2.760 -5.210 -9.218 1.00 81.50 96 PRO A O 1
ATOM 807 N N . PRO A 1 97 ? -3.127 -3.233 -10.213 1.00 82.81 97 PRO A N 1
ATOM 808 C CA . PRO A 1 97 ? -2.818 -2.042 -11.016 1.00 82.81 97 PRO A CA 1
ATOM 809 C C . PRO A 1 97 ? -2.562 -0.760 -10.185 1.00 82.81 97 PRO A C 1
ATOM 811 O O . PRO A 1 97 ? -2.797 0.345 -10.666 1.00 82.81 97 PRO A O 1
ATOM 814 N N . LEU A 1 98 ? -2.128 -0.870 -8.925 1.00 83.75 98 LEU A N 1
ATOM 815 C CA . LEU A 1 98 ? -1.977 0.282 -8.024 1.00 83.75 98 LEU A CA 1
ATOM 816 C C . LEU A 1 98 ? -0.732 1.130 -8.354 1.00 83.75 98 LEU A C 1
ATOM 818 O O . LEU A 1 98 ? 0.251 0.641 -8.906 1.00 83.75 98 LEU A O 1
ATOM 822 N N . LEU A 1 99 ? -0.727 2.409 -7.969 1.00 76.75 99 LEU A N 1
ATOM 823 C CA . LEU A 1 99 ? 0.346 3.366 -8.300 1.00 76.75 99 LEU A CA 1
ATOM 824 C C . LEU A 1 99 ? 1.738 2.978 -7.795 1.00 76.75 99 LEU A C 1
ATOM 826 O O . LEU A 1 99 ? 2.738 3.250 -8.460 1.00 76.75 99 LEU A O 1
ATOM 830 N N . GLY A 1 100 ? 1.823 2.330 -6.637 1.00 81.75 100 GLY A N 1
ATOM 831 C CA . GLY A 1 100 ? 3.090 1.862 -6.092 1.00 81.75 100 GLY A CA 1
ATOM 832 C C . GLY A 1 100 ? 3.765 0.836 -6.999 1.00 81.75 100 GLY A C 1
ATOM 833 O O . GLY A 1 100 ? 4.993 0.773 -7.016 1.00 81.75 100 GLY A O 1
ATOM 834 N N . PHE A 1 101 ? 2.996 0.093 -7.809 1.00 87.88 101 PHE A N 1
ATOM 835 C CA . PHE A 1 101 ? 3.559 -0.755 -8.858 1.00 87.88 101 PHE A CA 1
ATOM 836 C C . PHE A 1 101 ? 4.257 0.098 -9.917 1.00 87.88 101 PHE A C 1
ATOM 838 O O . PHE A 1 101 ? 5.424 -0.140 -10.207 1.00 87.88 101 PHE A O 1
ATOM 845 N N . PHE A 1 102 ? 3.586 1.127 -10.442 1.00 81.75 102 PHE A N 1
ATOM 846 C CA . PHE A 1 102 ? 4.135 1.993 -11.489 1.00 81.75 102 PHE A CA 1
ATOM 847 C C . PHE A 1 102 ? 5.417 2.713 -11.052 1.00 81.75 102 PHE A C 1
ATOM 849 O O . PHE A 1 102 ? 6.384 2.748 -11.811 1.00 81.75 102 PHE A O 1
ATOM 856 N N . LEU A 1 103 ? 5.468 3.227 -9.818 1.00 78.44 103 LEU A N 1
ATOM 857 C CA . LEU A 1 103 ? 6.674 3.872 -9.282 1.00 78.44 103 LEU A CA 1
ATOM 858 C C . LEU A 1 103 ? 7.848 2.889 -9.180 1.00 78.44 103 LEU A C 1
ATOM 860 O O . LEU A 1 103 ? 8.956 3.187 -9.629 1.00 78.44 103 LEU A O 1
ATOM 864 N N . LYS A 1 104 ? 7.607 1.693 -8.632 1.00 84.19 104 LYS A N 1
ATOM 865 C CA . LYS A 1 104 ? 8.631 0.643 -8.532 1.00 84.19 104 LYS A CA 1
ATOM 866 C C . LYS A 1 104 ? 9.066 0.143 -9.907 1.00 84.19 104 LYS A C 1
ATOM 868 O O . LYS A 1 104 ? 10.252 -0.095 -10.119 1.00 84.19 104 LYS A O 1
ATOM 873 N N . PHE A 1 105 ? 8.127 0.027 -10.840 1.00 86.31 105 PHE A N 1
ATOM 874 C CA . PHE A 1 105 ? 8.386 -0.367 -12.218 1.00 86.31 105 PHE A CA 1
ATOM 875 C C . PHE A 1 105 ? 9.276 0.654 -12.939 1.00 86.31 105 PHE A C 1
ATOM 877 O O . PHE A 1 105 ? 10.231 0.263 -13.606 1.00 86.31 105 PHE A O 1
ATOM 884 N N . LEU A 1 106 ? 9.046 1.956 -12.739 1.00 82.00 106 LEU A N 1
ATOM 885 C CA . LEU A 1 106 ? 9.884 3.015 -13.308 1.00 82.00 106 LEU A CA 1
ATOM 886 C C . LEU A 1 106 ? 11.311 2.990 -12.738 1.00 82.00 106 LEU A C 1
ATOM 888 O O . LEU A 1 106 ? 12.275 3.110 -13.494 1.00 82.00 106 LEU A O 1
ATOM 892 N N . ILE A 1 107 ? 11.466 2.765 -11.427 1.00 79.12 107 ILE A N 1
ATOM 893 C CA . ILE A 1 107 ? 12.787 2.592 -10.795 1.00 79.12 107 ILE A CA 1
ATOM 894 C C . ILE A 1 107 ? 13.499 1.359 -11.363 1.00 79.12 107 ILE A C 1
ATOM 896 O O . ILE A 1 107 ? 14.680 1.431 -11.704 1.00 79.12 107 ILE A O 1
ATOM 900 N N . PHE A 1 108 ? 12.784 0.241 -11.502 1.00 83.62 108 PHE A N 1
ATOM 901 C CA . PHE A 1 108 ? 13.322 -0.977 -12.101 1.00 83.62 108 PHE A CA 1
ATOM 902 C C . PHE A 1 108 ? 13.803 -0.734 -13.538 1.00 83.62 108 PHE A C 1
ATOM 904 O O . PHE A 1 108 ? 14.931 -1.093 -13.874 1.00 83.62 108 PHE A O 1
ATOM 911 N N . PHE A 1 109 ? 12.992 -0.058 -14.356 1.00 82.88 109 PHE A N 1
ATOM 912 C CA . PHE A 1 109 ? 13.341 0.311 -15.727 1.00 82.88 109 PHE A CA 1
ATOM 913 C C . PHE A 1 109 ? 14.597 1.194 -15.765 1.00 82.88 109 PHE A C 1
ATOM 915 O O . PHE A 1 109 ? 15.532 0.905 -16.506 1.00 82.88 109 PHE A O 1
ATOM 922 N N . PHE A 1 110 ? 14.687 2.209 -14.900 1.00 75.94 110 PHE A N 1
ATOM 923 C CA . PHE A 1 110 ? 15.869 3.070 -14.795 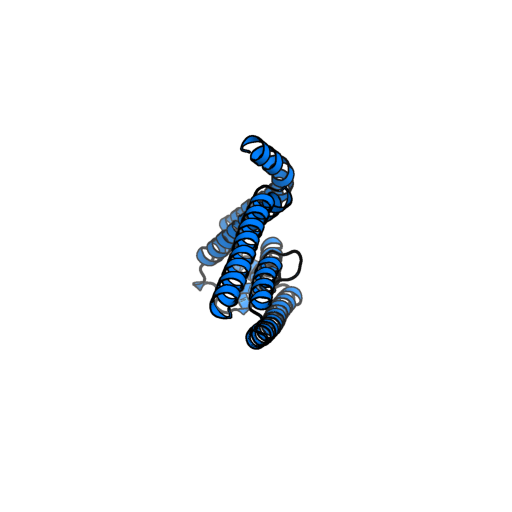1.00 75.94 110 PHE A CA 1
ATOM 924 C C . PHE A 1 110 ? 17.147 2.302 -14.418 1.00 75.94 110 PHE A C 1
ATOM 926 O O . PHE A 1 110 ? 18.207 2.522 -15.012 1.00 75.94 110 PHE A O 1
ATOM 933 N N . LEU A 1 111 ? 17.060 1.381 -13.453 1.00 77.69 111 LEU A N 1
ATOM 934 C CA . LEU A 1 111 ? 18.189 0.527 -13.068 1.00 77.69 111 LEU A CA 1
ATOM 935 C C . LEU A 1 111 ? 18.612 -0.404 -14.211 1.00 77.69 111 LEU A C 1
ATOM 937 O O . LEU A 1 111 ? 19.811 -0.619 -14.406 1.00 77.69 111 LEU A O 1
ATOM 941 N N . PHE A 1 112 ? 17.644 -0.898 -14.988 1.00 79.69 112 PHE A N 1
ATOM 942 C CA . PHE A 1 112 ? 17.885 -1.727 -16.165 1.00 79.69 112 PHE A CA 1
ATOM 943 C C . PHE A 1 112 ? 18.697 -0.981 -17.238 1.00 79.69 112 PHE A C 1
ATOM 945 O O . PHE A 1 112 ? 19.700 -1.517 -17.707 1.00 79.69 112 PHE A O 1
ATOM 952 N N . PHE A 1 113 ? 18.372 0.284 -17.549 1.00 76.88 113 PHE A N 1
ATOM 953 C CA . PHE A 1 113 ? 19.165 1.089 -18.503 1.00 76.88 113 PHE A CA 1
ATOM 954 C 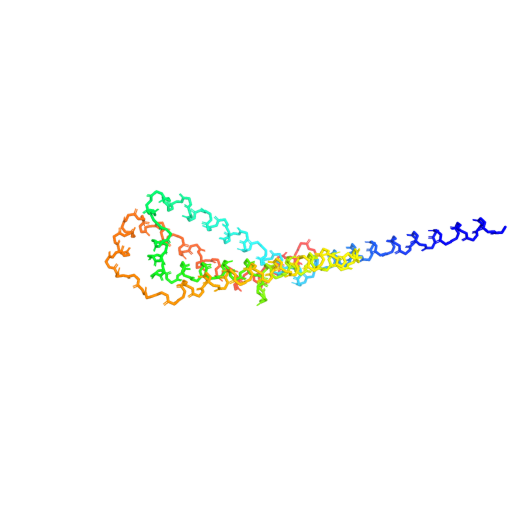C . PHE A 1 113 ? 20.579 1.396 -18.032 1.00 76.88 113 PHE A C 1
ATOM 956 O O . PHE A 1 113 ? 21.493 1.465 -18.849 1.00 76.88 113 PHE A O 1
ATOM 963 N N . LYS A 1 114 ? 20.787 1.572 -16.723 1.00 73.56 114 LYS A N 1
ATOM 964 C CA . LYS A 1 114 ? 22.135 1.766 -16.173 1.00 73.56 114 LYS A CA 1
ATOM 965 C C . LYS A 1 114 ? 22.975 0.485 -16.169 1.00 73.56 114 LYS A C 1
ATOM 967 O O . LYS A 1 114 ? 24.136 0.539 -15.769 1.00 73.56 114 LYS A O 1
ATOM 972 N N . THR A 1 115 ? 22.426 -0.654 -16.601 1.00 77.88 115 THR A N 1
ATOM 973 C CA . THR A 1 115 ? 23.103 -1.964 -16.670 1.00 77.88 115 THR A CA 1
ATOM 974 C C . THR A 1 115 ? 23.733 -2.412 -15.347 1.00 77.88 115 THR A C 1
ATOM 976 O O . THR A 1 115 ? 24.674 -3.202 -15.325 1.00 77.88 115 THR A O 1
ATOM 979 N N . ASN A 1 116 ? 23.220 -1.927 -14.213 1.00 74.38 116 ASN A N 1
ATOM 980 C CA . ASN A 1 116 ? 23.823 -2.205 -12.915 1.00 74.38 116 ASN A CA 1
ATOM 981 C C . ASN A 1 116 ? 23.138 -3.392 -12.222 1.00 74.38 116 ASN A C 1
ATOM 983 O O . ASN A 1 116 ? 22.283 -3.222 -11.349 1.00 74.38 116 ASN A O 1
ATOM 987 N N . LEU A 1 117 ? 23.520 -4.606 -12.636 1.00 86.44 117 LEU A N 1
ATOM 988 C CA . LEU A 1 117 ? 22.907 -5.866 -12.193 1.00 86.44 117 LEU A CA 1
ATOM 989 C C . LEU A 1 117 ? 22.896 -6.037 -10.666 1.00 86.44 117 LEU A C 1
ATOM 991 O O . LEU A 1 117 ? 21.903 -6.511 -10.117 1.00 86.44 117 LEU A O 1
ATOM 995 N N . ALA A 1 118 ? 23.953 -5.605 -9.971 1.00 86.38 118 ALA A N 1
ATOM 996 C CA . ALA A 1 118 ? 24.031 -5.704 -8.513 1.00 86.38 118 ALA A CA 1
ATOM 997 C C . ALA A 1 118 ? 22.904 -4.915 -7.823 1.00 86.38 118 ALA A C 1
ATOM 999 O O . ALA A 1 118 ? 22.226 -5.435 -6.938 1.00 86.38 118 ALA A O 1
ATOM 1000 N N . PHE A 1 119 ? 22.641 -3.685 -8.273 1.00 80.50 119 PHE A N 1
ATOM 1001 C CA . PHE A 1 119 ? 21.565 -2.861 -7.716 1.00 80.50 119 PHE A CA 1
ATOM 1002 C C . PHE A 1 119 ? 20.180 -3.388 -8.086 1.00 80.50 119 PHE A C 1
ATOM 1004 O O . PHE A 1 119 ? 19.267 -3.289 -7.271 1.00 80.50 119 PHE A O 1
ATOM 1011 N N . ILE A 1 120 ? 20.022 -3.982 -9.273 1.00 84.12 120 ILE A N 1
ATOM 1012 C CA . ILE A 1 120 ? 18.766 -4.635 -9.670 1.00 84.12 120 ILE A CA 1
ATOM 1013 C C . ILE A 1 120 ? 18.458 -5.806 -8.728 1.00 84.12 120 ILE A C 1
ATOM 1015 O O . ILE A 1 120 ? 17.341 -5.896 -8.223 1.00 84.12 120 ILE A O 1
ATOM 1019 N N . LEU A 1 121 ? 19.440 -6.667 -8.437 1.00 91.06 121 LEU A N 1
ATOM 1020 C CA . LEU A 1 121 ? 19.261 -7.797 -7.517 1.00 91.06 121 LEU A CA 1
ATOM 1021 C C . LEU A 1 121 ? 18.913 -7.334 -6.097 1.00 91.06 121 LEU A C 1
ATOM 1023 O O . LEU A 1 121 ? 17.975 -7.858 -5.496 1.00 91.06 121 LEU A O 1
ATOM 1027 N N . ILE A 1 122 ? 19.615 -6.317 -5.587 1.00 85.25 122 ILE A N 1
ATOM 1028 C CA . ILE A 1 122 ? 19.318 -5.714 -4.279 1.00 85.25 122 ILE A CA 1
ATOM 1029 C C . ILE A 1 122 ? 17.890 -5.150 -4.268 1.00 85.25 122 ILE A C 1
ATOM 1031 O O . ILE A 1 122 ? 17.112 -5.454 -3.362 1.00 85.25 122 ILE A O 1
ATOM 1035 N N . PHE A 1 123 ? 17.510 -4.383 -5.293 1.00 86.12 123 PHE A N 1
ATOM 1036 C CA . PHE A 1 123 ? 16.172 -3.803 -5.417 1.00 86.12 123 PHE A CA 1
ATOM 1037 C C . PHE A 1 123 ? 15.077 -4.876 -5.450 1.00 86.12 123 PHE A C 1
ATOM 1039 O O . PHE A 1 123 ? 14.066 -4.740 -4.758 1.00 86.12 123 PHE A O 1
ATOM 1046 N N . LEU A 1 124 ? 15.267 -5.956 -6.213 1.00 92.56 124 LEU A N 1
ATOM 1047 C CA . LEU A 1 124 ? 14.318 -7.070 -6.267 1.00 92.56 124 LEU A CA 1
ATOM 1048 C C . LEU A 1 124 ? 14.197 -7.777 -4.910 1.00 92.56 124 LEU A C 1
ATOM 1050 O O . LEU A 1 124 ? 13.078 -8.016 -4.454 1.00 92.56 124 LEU A O 1
ATOM 1054 N N . GLY A 1 125 ? 15.317 -8.040 -4.229 1.00 91.06 125 GLY A N 1
ATOM 1055 C CA . GLY A 1 125 ? 15.324 -8.645 -2.893 1.00 91.06 125 GLY A CA 1
ATOM 1056 C C . GLY A 1 125 ? 14.553 -7.812 -1.863 1.00 91.06 125 GLY A C 1
ATOM 1057 O O . GLY A 1 125 ? 13.669 -8.330 -1.176 1.00 91.06 125 GLY A O 1
ATOM 1058 N N . PHE A 1 126 ? 14.811 -6.501 -1.810 1.00 89.44 126 PHE A N 1
ATOM 1059 C CA . PHE A 1 126 ? 14.075 -5.584 -0.933 1.00 89.44 126 PHE A CA 1
ATOM 1060 C C . PHE A 1 126 ? 12.581 -5.497 -1.288 1.00 89.44 126 PHE A C 1
ATOM 1062 O O . PHE A 1 126 ? 11.733 -5.468 -0.390 1.00 89.44 126 PHE A O 1
ATOM 1069 N N . ASN A 1 127 ? 12.218 -5.491 -2.575 1.00 87.75 127 ASN A N 1
ATOM 1070 C CA . ASN A 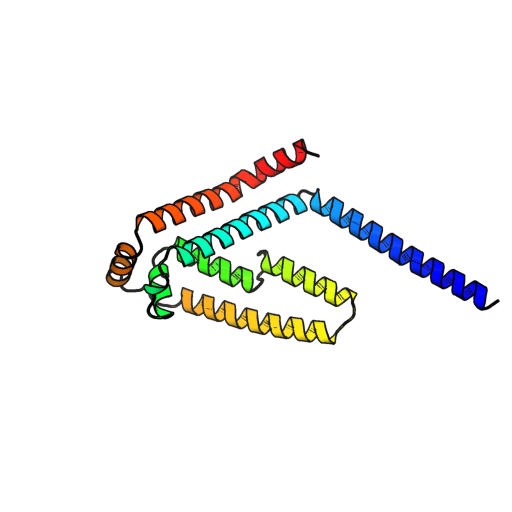1 127 ? 10.809 -5.468 -2.978 1.00 87.75 127 ASN A CA 1
ATOM 1071 C C . ASN A 1 127 ? 10.062 -6.745 -2.590 1.00 87.75 127 ASN A C 1
ATOM 1073 O O . ASN A 1 127 ? 8.932 -6.656 -2.117 1.00 87.75 127 ASN A O 1
ATOM 1077 N N . MET A 1 128 ? 10.691 -7.915 -2.710 1.00 92.56 128 MET A N 1
ATOM 1078 C CA . MET A 1 128 ? 10.090 -9.170 -2.250 1.00 92.56 128 MET A CA 1
ATOM 1079 C C . MET A 1 128 ? 9.901 -9.188 -0.727 1.00 92.56 128 MET A C 1
ATOM 1081 O O . MET A 1 128 ? 8.834 -9.571 -0.245 1.00 92.56 128 MET A O 1
ATOM 1085 N N . ALA A 1 129 ? 10.891 -8.714 0.037 1.00 87.00 129 ALA A N 1
ATOM 1086 C CA . ALA A 1 129 ? 10.798 -8.634 1.496 1.00 87.00 129 ALA A CA 1
ATOM 1087 C C . ALA A 1 129 ? 9.679 -7.681 1.960 1.00 87.00 129 ALA A C 1
ATOM 1089 O O . ALA A 1 129 ? 8.878 -8.024 2.833 1.00 87.00 129 ALA A O 1
ATOM 1090 N N . THR A 1 130 ? 9.585 -6.498 1.347 1.00 87.25 130 THR A N 1
ATOM 1091 C CA . THR A 1 130 ? 8.526 -5.522 1.657 1.00 87.25 130 THR A CA 1
ATOM 1092 C C . THR A 1 130 ? 7.145 -6.032 1.256 1.00 87.25 130 THR A C 1
ATOM 1094 O O . THR A 1 130 ? 6.209 -5.924 2.047 1.00 87.25 130 THR A O 1
ATOM 1097 N N . LEU A 1 131 ? 7.011 -6.657 0.082 1.00 90.94 131 LEU A N 1
ATOM 1098 C CA . LEU A 1 131 ? 5.768 -7.295 -0.356 1.00 90.94 131 LEU A CA 1
ATOM 1099 C C . LEU A 1 131 ? 5.300 -8.349 0.652 1.00 90.94 131 LEU A C 1
ATOM 1101 O O . LEU A 1 131 ? 4.136 -8.328 1.058 1.00 90.94 131 LEU A O 1
ATOM 1105 N N . PHE A 1 132 ? 6.201 -9.224 1.107 1.00 91.69 132 PHE A N 1
ATOM 1106 C CA . PHE A 1 132 ? 5.888 -10.225 2.126 1.00 91.69 132 PHE A CA 1
ATOM 1107 C C . PHE A 1 132 ? 5.394 -9.581 3.431 1.00 91.69 132 PHE A C 1
ATOM 1109 O O . PHE A 1 132 ? 4.357 -9.981 3.969 1.00 91.69 132 PHE A O 1
ATOM 1116 N N . PHE A 1 133 ? 6.087 -8.547 3.917 1.00 88.62 133 PHE A N 1
ATOM 1117 C CA . PHE A 1 133 ? 5.706 -7.828 5.134 1.00 88.62 133 PHE A CA 1
ATOM 1118 C C . PHE A 1 133 ? 4.321 -7.166 5.021 1.00 88.62 133 PHE A C 1
ATOM 1120 O O . PHE A 1 133 ? 3.479 -7.313 5.916 1.00 88.62 133 PHE A O 1
ATOM 1127 N N . TYR A 1 134 ? 4.048 -6.478 3.911 1.00 87.50 134 TYR A N 1
ATOM 1128 C CA . TYR A 1 134 ? 2.772 -5.794 3.703 1.00 87.50 134 TYR A CA 1
ATOM 1129 C C . TYR A 1 134 ? 1.613 -6.778 3.534 1.00 87.50 134 TYR A C 1
ATOM 1131 O O . TYR A 1 134 ? 0.575 -6.599 4.172 1.00 87.50 134 TYR A O 1
ATOM 1139 N N . LEU A 1 135 ? 1.790 -7.861 2.769 1.00 89.56 135 LEU A N 1
ATOM 1140 C CA . LEU A 1 135 ? 0.765 -8.902 2.638 1.00 89.56 135 LEU A CA 1
ATOM 1141 C C . LEU A 1 135 ? 0.492 -9.614 3.966 1.00 89.56 135 LEU A C 1
ATOM 1143 O O . LEU A 1 135 ? -0.664 -9.893 4.281 1.00 89.56 135 LEU A O 1
ATOM 1147 N N . SER A 1 136 ? 1.524 -9.863 4.774 1.00 85.31 136 SER A N 1
ATOM 1148 C CA . SER A 1 136 ? 1.359 -10.413 6.124 1.00 85.31 136 SER A CA 1
ATOM 1149 C C . SER A 1 136 ? 0.545 -9.473 7.022 1.00 85.31 136 SER A C 1
ATOM 1151 O O . SER A 1 136 ? -0.385 -9.905 7.712 1.00 85.31 136 SER A O 1
ATOM 1153 N N . THR A 1 137 ? 0.819 -8.168 6.948 1.00 82.06 137 THR A N 1
ATOM 1154 C CA . THR A 1 137 ? 0.074 -7.138 7.689 1.00 82.06 137 THR A CA 1
ATOM 1155 C C . THR A 1 137 ? -1.394 -7.093 7.263 1.00 82.06 137 THR A C 1
ATOM 1157 O O . THR A 1 137 ? -2.284 -7.154 8.116 1.00 82.06 137 THR A O 1
ATOM 1160 N N . VAL A 1 138 ? -1.662 -7.084 5.953 1.00 85.12 138 VAL A N 1
ATOM 1161 C CA . VAL A 1 138 ? -3.025 -7.140 5.399 1.00 85.12 138 VAL A CA 1
ATOM 1162 C C . VAL A 1 138 ? -3.734 -8.421 5.836 1.00 85.12 138 VAL A C 1
ATOM 1164 O O . VAL A 1 138 ? -4.860 -8.358 6.326 1.00 85.12 138 VAL A O 1
ATOM 1167 N N . LYS A 1 139 ? -3.072 -9.580 5.748 1.00 85.94 139 LYS A N 1
ATOM 1168 C CA . LYS A 1 139 ? -3.620 -10.870 6.190 1.00 85.94 139 LYS A CA 1
ATOM 1169 C C . LYS A 1 139 ? -4.000 -10.846 7.671 1.00 85.94 139 LYS A C 1
ATOM 1171 O O . LYS A 1 139 ? -5.089 -11.295 8.022 1.00 85.94 139 LYS A O 1
ATOM 1176 N N . SER A 1 140 ? -3.144 -10.300 8.539 1.00 79.56 140 SER A N 1
ATOM 1177 C CA . SER A 1 140 ? -3.454 -10.135 9.969 1.00 79.56 140 SER A CA 1
ATOM 1178 C C . SER A 1 140 ? -4.673 -9.233 10.182 1.00 79.56 140 SER A C 1
ATOM 1180 O O . SER A 1 140 ? -5.503 -9.505 11.048 1.00 79.56 140 SER A O 1
ATOM 1182 N N . PHE A 1 141 ? -4.808 -8.179 9.382 1.00 77.12 141 PHE A N 1
ATOM 1183 C CA . PHE A 1 141 ? -5.918 -7.238 9.485 1.00 77.12 141 PHE A CA 1
ATOM 1184 C C . PHE A 1 141 ? -7.252 -7.820 8.979 1.00 77.12 141 PHE A C 1
ATOM 1186 O O . PHE A 1 141 ? -8.303 -7.584 9.578 1.00 77.12 141 PHE A O 1
ATOM 1193 N N . VAL A 1 142 ? -7.216 -8.634 7.919 1.00 81.06 142 VAL A N 1
ATOM 1194 C CA . VAL A 1 142 ? -8.397 -9.301 7.345 1.00 81.06 142 VAL A CA 1
ATOM 1195 C C . VAL A 1 142 ? -8.870 -10.475 8.206 1.00 81.06 142 VAL A C 1
ATOM 1197 O O . VAL A 1 142 ? -10.075 -10.617 8.407 1.00 81.06 142 VAL A O 1
ATOM 1200 N N . ASN A 1 143 ? -7.947 -11.289 8.731 1.00 75.88 143 ASN A N 1
ATOM 1201 C CA . ASN A 1 143 ? -8.281 -12.551 9.405 1.00 75.88 143 ASN A CA 1
ATOM 1202 C C . ASN A 1 143 ? -8.650 -12.405 10.887 1.00 75.88 143 ASN A C 1
ATOM 1204 O O . ASN A 1 143 ? -9.183 -13.346 11.479 1.00 75.88 143 ASN A O 1
ATOM 1208 N N . ARG A 1 144 ? -8.341 -11.275 11.531 1.00 68.88 144 ARG A N 1
ATOM 1209 C CA . ARG A 1 144 ? -8.698 -11.093 12.942 1.00 68.88 144 ARG A CA 1
ATOM 1210 C C . ARG A 1 144 ? -10.207 -10.915 13.095 1.00 68.88 144 ARG A C 1
ATOM 1212 O O . ARG A 1 144 ? -10.819 -10.093 12.417 1.00 68.88 144 ARG A O 1
ATOM 1219 N N . LYS A 1 145 ? -10.786 -11.691 14.021 1.00 62.41 145 LYS A N 1
ATOM 1220 C CA . LYS A 1 145 ? -12.199 -11.600 14.413 1.00 62.41 145 LYS A CA 1
ATOM 1221 C C . LYS A 1 145 ? -12.526 -10.163 14.825 1.00 62.41 145 LYS A C 1
ATOM 1223 O O . LYS A 1 145 ? -11.695 -9.499 15.446 1.00 62.41 145 LYS A O 1
ATOM 1228 N N . GLN A 1 146 ? -13.727 -9.713 14.459 1.00 62.41 146 GLN A N 1
ATOM 1229 C CA . GLN A 1 146 ? -14.253 -8.396 14.817 1.00 62.41 146 GLN A CA 1
ATOM 1230 C C . GLN A 1 146 ? -14.037 -8.135 16.310 1.00 62.41 146 GLN A C 1
ATOM 1232 O O . GLN A 1 146 ? -14.270 -9.013 17.146 1.00 62.41 146 GLN A O 1
ATOM 1237 N N . ALA A 1 147 ? -13.567 -6.934 16.640 1.00 60.84 147 ALA A N 1
ATOM 1238 C CA . ALA A 1 147 ? -13.517 -6.515 18.029 1.00 60.84 147 ALA A CA 1
ATOM 1239 C C . ALA A 1 147 ? -14.946 -6.485 18.586 1.00 60.84 147 ALA A C 1
ATOM 1241 O O . ALA A 1 147 ? -15.877 -6.125 17.860 1.00 60.84 147 ALA A O 1
ATOM 1242 N N . SER A 1 148 ? -15.118 -6.847 19.862 1.00 64.25 148 SER A N 1
ATOM 1243 C CA . SER A 1 148 ? -16.425 -6.779 20.518 1.00 64.25 148 SER A CA 1
ATOM 1244 C C . SER A 1 148 ? -17.045 -5.396 20.294 1.00 64.25 148 SER A C 1
ATOM 1246 O O . SER A 1 148 ? -16.399 -4.368 20.517 1.00 64.25 148 SER A O 1
ATOM 1248 N N . VAL A 1 149 ? -18.295 -5.374 19.817 1.00 60.78 149 VAL A N 1
ATOM 1249 C CA . VAL A 1 149 ? -18.992 -4.149 19.381 1.00 60.78 149 VAL A CA 1
ATOM 1250 C C . VAL A 1 149 ? -18.934 -3.062 20.461 1.00 60.78 149 VAL A C 1
ATOM 1252 O O . VAL A 1 149 ? -18.638 -1.912 20.151 1.00 60.78 149 VAL A O 1
ATOM 1255 N N . LEU A 1 150 ? -19.076 -3.442 21.735 1.00 58.97 150 LEU A N 1
ATOM 1256 C CA . LEU A 1 150 ? -18.983 -2.553 22.900 1.00 58.97 150 LEU A CA 1
ATOM 1257 C C . LEU A 1 150 ? -17.634 -1.826 23.016 1.00 58.97 150 LEU A C 1
ATOM 1259 O O . LEU A 1 150 ? -17.600 -0.623 23.269 1.00 58.97 150 LEU A O 1
ATOM 1263 N N . ASN A 1 151 ? -16.519 -2.522 22.782 1.00 65.19 151 ASN A N 1
ATOM 1264 C CA . ASN A 1 151 ? -15.197 -1.900 22.852 1.00 65.19 151 ASN A CA 1
ATOM 1265 C C . ASN A 1 151 ? -14.973 -0.942 21.678 1.00 65.19 151 ASN A C 1
ATOM 1267 O O . ASN A 1 151 ? -14.376 0.117 21.864 1.00 65.19 151 ASN A O 1
ATOM 1271 N N . SER A 1 152 ? -15.501 -1.272 20.492 1.00 61.28 152 SER A N 1
ATOM 1272 C CA . SER A 1 152 ? -15.470 -0.346 19.357 1.00 61.28 152 SER A CA 1
ATOM 1273 C C . SER A 1 152 ? -16.356 0.881 19.586 1.00 61.28 152 SER A C 1
ATOM 1275 O O . SER A 1 152 ? -15.929 1.991 19.297 1.00 61.28 152 SER A O 1
ATOM 1277 N N . PHE A 1 153 ? -17.533 0.718 20.197 1.00 62.16 153 PHE A N 1
ATOM 1278 C CA . PHE A 1 153 ? -18.442 1.828 20.489 1.00 62.16 153 PHE A CA 1
ATOM 1279 C C . PHE A 1 153 ? -17.837 2.803 21.504 1.00 62.16 153 PHE A C 1
ATOM 1281 O O . PHE A 1 153 ? -17.834 4.005 21.270 1.00 62.16 153 PHE A O 1
ATOM 1288 N N . ASN A 1 154 ? -17.229 2.295 22.580 1.00 66.25 154 ASN A N 1
ATOM 1289 C CA . ASN A 1 154 ? -16.522 3.128 23.559 1.00 66.25 154 ASN A CA 1
ATOM 1290 C C . ASN A 1 154 ? -15.325 3.863 22.944 1.00 66.25 154 ASN A C 1
ATOM 1292 O O . ASN A 1 154 ? -15.040 5.007 23.303 1.00 66.25 154 ASN A O 1
ATOM 1296 N N . PHE A 1 155 ? -14.627 3.215 22.008 1.00 65.50 155 PHE A N 1
ATOM 1297 C CA . PHE A 1 155 ? -13.559 3.849 21.250 1.00 65.50 155 PHE A CA 1
ATOM 1298 C C . PHE A 1 155 ? -14.103 4.965 20.341 1.00 65.50 155 PHE A C 1
ATOM 1300 O O . PHE A 1 155 ? -13.528 6.047 20.329 1.00 65.50 155 PHE A O 1
ATOM 1307 N N . PHE A 1 156 ? -15.227 4.755 19.649 1.00 63.12 156 PHE A N 1
ATOM 1308 C CA . PHE A 1 156 ? -15.850 5.749 18.761 1.00 63.12 156 PHE A CA 1
ATOM 1309 C C . PHE A 1 156 ? -16.559 6.890 19.485 1.00 63.12 156 PHE A C 1
ATOM 1311 O O . PHE A 1 156 ? -16.544 8.014 19.009 1.00 63.12 156 PHE A O 1
ATOM 1318 N N . ILE A 1 157 ? -17.121 6.658 20.668 1.00 60.91 157 ILE A N 1
ATOM 1319 C CA . ILE A 1 157 ? -17.595 7.758 21.519 1.00 60.91 157 ILE A CA 1
ATOM 1320 C C . ILE A 1 157 ? -16.412 8.661 21.897 1.00 60.91 157 ILE A C 1
ATOM 1322 O O . ILE A 1 157 ? -16.552 9.878 21.974 1.00 60.91 157 ILE A O 1
ATOM 1326 N N . ARG A 1 158 ? -15.228 8.070 22.107 1.00 63.66 158 ARG A N 1
ATOM 1327 C CA . ARG A 1 158 ? -14.010 8.809 22.453 1.00 63.66 158 ARG A CA 1
ATOM 1328 C C . ARG A 1 158 ? -13.330 9.461 21.242 1.00 63.66 158 ARG A C 1
ATOM 1330 O O . ARG A 1 158 ? -12.749 10.534 21.379 1.00 63.66 158 ARG A O 1
ATOM 1337 N N . ALA A 1 159 ? -13.374 8.811 20.086 1.00 63.03 159 ALA A N 1
ATOM 1338 C CA . ALA A 1 159 ? -12.945 9.344 18.803 1.00 63.03 159 ALA A CA 1
ATOM 1339 C C . ALA A 1 159 ? -14.160 9.980 18.124 1.00 63.03 159 ALA A C 1
ATOM 1341 O O . ALA A 1 159 ? -14.803 9.314 17.325 1.00 63.03 159 ALA A O 1
ATOM 1342 N N . GLU A 1 160 ? -14.477 11.222 18.511 1.00 67.81 160 GLU A N 1
ATOM 1343 C CA . GLU A 1 160 ? -15.613 12.036 18.047 1.00 67.81 160 GLU A CA 1
ATOM 1344 C C . GLU A 1 160 ? -16.308 11.472 16.795 1.00 67.81 160 GLU A C 1
ATOM 1346 O O . GLU A 1 160 ? -15.797 11.586 15.683 1.00 67.81 160 GLU A O 1
ATOM 1351 N N . LEU A 1 161 ? -17.474 10.836 16.974 1.00 65.19 161 LEU A N 1
ATOM 1352 C CA . LEU A 1 161 ? -18.224 10.184 15.889 1.00 65.19 161 LEU A CA 1
ATOM 1353 C C . LEU A 1 161 ? -18.402 11.090 14.658 1.00 65.19 161 LEU A C 1
ATOM 1355 O O . LEU A 1 161 ? -18.345 10.607 13.528 1.00 65.19 161 LEU A O 1
ATOM 1359 N N . SER A 1 162 ? -18.563 12.399 14.868 1.00 67.38 162 SER A N 1
ATOM 1360 C CA . SER A 1 162 ? -18.622 13.425 13.819 1.00 67.38 162 SER A CA 1
ATOM 1361 C C . SER A 1 162 ? -17.412 13.392 12.884 1.00 67.38 162 SER A C 1
ATOM 1363 O O . SER A 1 162 ? -17.584 13.462 11.668 1.00 67.38 162 SER A O 1
ATOM 1365 N N . PHE A 1 163 ? -16.204 13.218 13.424 1.00 70.25 163 PHE A N 1
ATOM 1366 C CA . PHE A 1 163 ? -14.971 13.118 12.649 1.00 70.25 163 PHE A CA 1
ATOM 1367 C C . PHE A 1 163 ? -14.988 11.899 11.723 1.00 70.25 163 PHE A C 1
ATOM 1369 O O . PHE A 1 163 ? -14.620 11.991 10.553 1.00 70.25 163 PHE A O 1
ATOM 1376 N N . LEU A 1 164 ? -15.467 10.760 12.224 1.00 67.69 164 LEU A N 1
ATOM 1377 C CA . LEU A 1 164 ? -15.540 9.517 11.453 1.00 67.69 164 LEU A CA 1
ATOM 1378 C C . LEU A 1 164 ? -16.594 9.591 10.348 1.00 67.69 164 LEU A C 1
ATOM 1380 O O . LEU A 1 164 ? -16.346 9.118 9.239 1.00 67.69 164 LEU A O 1
ATOM 1384 N N . TYR A 1 165 ? -17.742 10.216 10.617 1.00 70.25 165 TYR A N 1
ATOM 1385 C CA . TYR A 1 165 ? -18.752 10.479 9.590 1.00 70.25 165 TYR A CA 1
ATOM 1386 C C . TYR A 1 165 ? -18.243 11.448 8.524 1.00 70.25 165 TYR A C 1
ATOM 1388 O O . TYR A 1 165 ? -18.406 11.168 7.339 1.00 70.25 165 TYR A O 1
ATOM 1396 N N . PHE A 1 166 ? -17.586 12.539 8.924 1.00 72.31 166 PHE A N 1
ATOM 1397 C CA . PHE A 1 166 ? -16.995 13.507 7.999 1.00 72.31 166 PHE A CA 1
ATOM 1398 C C . PHE A 1 166 ? -15.930 12.853 7.117 1.00 72.31 166 PHE A C 1
ATOM 1400 O O . PHE A 1 166 ? -15.961 12.994 5.897 1.00 72.31 166 PHE A O 1
ATOM 1407 N N . PHE A 1 167 ? -15.039 12.063 7.716 1.00 73.06 167 PHE A N 1
ATOM 1408 C CA . PHE A 1 167 ? -14.045 11.289 6.986 1.00 73.06 167 PHE A CA 1
ATOM 1409 C C . PHE A 1 167 ? -14.711 10.369 5.954 1.00 73.06 167 PHE A C 1
ATOM 1411 O O . PHE A 1 167 ? -14.405 10.456 4.768 1.00 73.06 167 PHE A O 1
ATOM 1418 N N . ASN A 1 168 ? -15.686 9.554 6.367 1.00 70.31 168 ASN A N 1
ATOM 1419 C CA . ASN A 1 168 ? -16.405 8.666 5.449 1.00 70.31 168 ASN A CA 1
ATOM 1420 C C . ASN A 1 168 ? -17.137 9.434 4.335 1.00 70.31 168 ASN A C 1
ATOM 1422 O O . ASN A 1 168 ? -17.128 8.985 3.190 1.00 70.31 168 ASN A O 1
ATOM 1426 N N . PHE A 1 169 ? -17.725 10.593 4.640 1.00 75.81 169 PHE A N 1
ATOM 1427 C CA . PHE A 1 169 ? -18.391 11.453 3.659 1.00 75.81 169 PHE A CA 1
ATOM 1428 C C . PHE A 1 169 ? -17.415 11.978 2.596 1.00 75.81 169 PHE A C 1
ATOM 1430 O O . PHE A 1 169 ? -17.693 11.875 1.401 1.00 75.81 169 PHE A O 1
ATOM 1437 N N . PHE A 1 170 ? -16.236 12.458 3.005 1.00 75.44 170 PHE A N 1
ATOM 1438 C CA . PHE A 1 170 ? -15.191 12.900 2.074 1.00 75.44 170 PHE A CA 1
ATOM 1439 C C . PHE A 1 170 ? -14.671 11.756 1.199 1.00 75.44 170 PHE A C 1
ATOM 1441 O O . PHE A 1 170 ? -14.479 11.938 -0.003 1.00 75.44 170 PHE A O 1
ATOM 1448 N N . TYR A 1 171 ? -14.494 10.560 1.766 1.00 69.75 171 TYR A N 1
ATOM 1449 C CA . TYR A 1 171 ? -14.079 9.385 0.992 1.00 69.75 171 TYR A CA 1
ATOM 1450 C C . TYR A 1 171 ? -15.137 8.908 0.009 1.00 69.75 171 TYR A C 1
ATOM 1452 O O . TYR A 1 171 ? -14.801 8.531 -1.112 1.00 69.75 171 TYR A O 1
ATOM 1460 N N . PHE A 1 172 ? -16.407 8.933 0.407 1.00 74.19 172 PHE A N 1
ATOM 1461 C CA . PHE A 1 172 ? -17.511 8.642 -0.497 1.00 74.19 172 PHE A CA 1
ATOM 1462 C C . PHE A 1 172 ? -17.497 9.615 -1.677 1.00 74.19 172 PHE A C 1
ATOM 1464 O O . PHE A 1 172 ? -17.524 9.180 -2.827 1.00 74.19 172 PHE A O 1
ATOM 1471 N N . PHE A 1 173 ? -17.351 10.915 -1.407 1.00 74.06 173 PHE A N 1
ATOM 1472 C CA . PHE A 1 173 ? -17.249 11.920 -2.461 1.00 74.06 173 PHE A CA 1
ATOM 1473 C C . PHE A 1 173 ? -16.040 11.681 -3.369 1.00 74.06 173 PHE A C 1
ATOM 1475 O O . PHE A 1 173 ? -16.148 11.862 -4.573 1.00 74.06 173 PHE A O 1
ATOM 1482 N N . LEU A 1 174 ? -14.918 11.201 -2.830 1.00 69.88 174 LEU A N 1
ATOM 1483 C CA . LEU A 1 174 ? -13.740 10.869 -3.631 1.00 69.88 174 LEU A CA 1
ATOM 1484 C C . LEU A 1 174 ? -13.901 9.658 -4.527 1.00 69.88 174 LEU A C 1
ATOM 1486 O O . LEU A 1 174 ? -13.462 9.674 -5.675 1.00 69.88 174 LEU A O 1
ATOM 1490 N N . PHE A 1 175 ? -14.530 8.615 -4.003 1.00 68.56 175 PHE A N 1
ATOM 1491 C CA . PHE A 1 175 ? -14.872 7.446 -4.793 1.00 68.56 175 PHE A CA 1
ATOM 1492 C C . PHE A 1 175 ? -15.823 7.830 -5.930 1.00 68.56 175 PHE A C 1
ATOM 1494 O O . PHE A 1 175 ? -15.625 7.414 -7.064 1.00 68.56 175 PHE A O 1
ATOM 1501 N N . PHE A 1 176 ? -16.805 8.691 -5.660 1.00 68.56 176 PHE A N 1
ATOM 1502 C CA . PHE A 1 176 ? -17.681 9.227 -6.700 1.00 68.56 176 PHE A CA 1
ATOM 1503 C C . PHE A 1 176 ? -16.955 10.158 -7.673 1.00 68.56 176 PHE A C 1
ATOM 1505 O O . PHE A 1 176 ? -17.192 10.085 -8.878 1.00 68.56 176 PHE A O 1
ATOM 1512 N N . ALA A 1 177 ? -16.033 10.981 -7.178 1.00 65.44 177 ALA A N 1
ATOM 1513 C CA . ALA A 1 177 ? -15.196 11.833 -8.005 1.00 65.44 177 ALA A CA 1
ATOM 1514 C C . ALA A 1 177 ? -14.368 10.995 -8.985 1.00 65.44 177 ALA A C 1
ATOM 1516 O O . ALA A 1 177 ? -14.274 11.378 -10.139 1.00 65.44 177 ALA A O 1
ATOM 1517 N N . PHE A 1 178 ? -13.859 9.823 -8.591 1.00 64.50 178 PHE A N 1
ATOM 1518 C CA . PHE A 1 178 ? -13.179 8.906 -9.514 1.00 64.50 178 PHE A CA 1
ATOM 1519 C C . PHE A 1 178 ? -14.059 8.528 -10.719 1.00 64.50 178 PHE A C 1
ATOM 1521 O O . PHE A 1 178 ? -13.626 8.671 -11.857 1.00 64.50 178 PHE A O 1
ATOM 1528 N N . PHE A 1 179 ? -15.319 8.138 -10.492 1.00 61.66 179 PHE A N 1
ATOM 1529 C CA . PHE A 1 179 ? -16.227 7.761 -11.587 1.00 61.66 179 PHE A CA 1
ATOM 1530 C C . PHE A 1 179 ? -16.659 8.936 -12.467 1.00 61.66 179 PHE A C 1
ATOM 1532 O O . PHE A 1 179 ? -16.796 8.775 -13.677 1.00 61.66 179 PHE A O 1
ATOM 1539 N N . PHE A 1 180 ? -16.904 10.107 -11.876 1.00 61.34 180 PHE A N 1
ATOM 1540 C CA . PHE A 1 180 ? -17.412 11.265 -12.617 1.00 61.34 180 PHE A CA 1
ATOM 1541 C C . PHE A 1 180 ? -16.304 12.115 -13.259 1.00 61.34 180 PHE A C 1
ATOM 1543 O O . PHE A 1 180 ? -16.542 12.776 -14.279 1.00 61.34 180 PHE A O 1
ATOM 1550 N N . LEU A 1 181 ? -15.094 12.109 -12.689 1.00 59.25 181 LEU A N 1
ATOM 1551 C CA . LEU A 1 181 ? -13.960 12.864 -13.217 1.00 59.25 181 LEU A CA 1
ATOM 1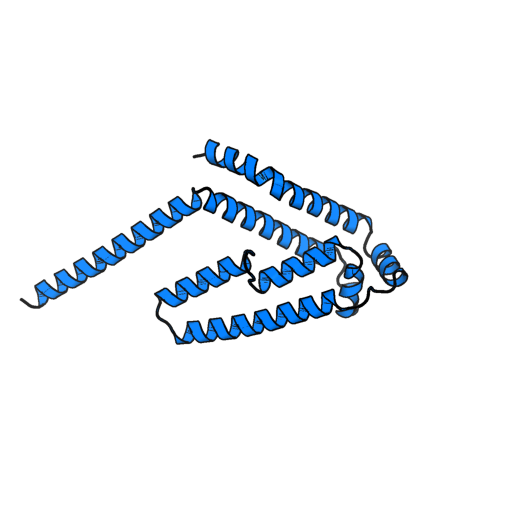552 C C . LEU A 1 181 ? -13.329 12.191 -14.423 1.00 59.25 181 LEU A C 1
ATOM 1554 O O . LEU A 1 181 ? -12.852 12.921 -15.278 1.00 59.25 181 LEU A O 1
ATOM 1558 N N . ASP A 1 182 ? -13.389 10.869 -14.579 1.00 58.66 182 ASP A N 1
ATOM 1559 C CA . ASP A 1 182 ? -12.819 10.224 -15.770 1.00 58.66 182 ASP A CA 1
ATOM 1560 C C . ASP A 1 182 ? -13.373 10.836 -17.069 1.00 58.66 182 ASP A C 1
ATOM 1562 O O . ASP A 1 182 ? -12.610 11.208 -17.957 1.00 58.66 182 ASP A O 1
ATOM 1566 N N . SER A 1 183 ? -14.688 11.062 -17.165 1.00 60.25 183 SER A N 1
ATOM 1567 C CA . SER A 1 183 ? -15.285 11.678 -18.357 1.00 60.25 183 SER A CA 1
ATOM 1568 C C . SER A 1 183 ? -15.118 13.199 -18.421 1.00 60.25 183 SER A C 1
ATOM 1570 O O . SER A 1 183 ? -14.913 13.749 -19.501 1.00 60.25 183 SER A O 1
ATOM 1572 N N . THR A 1 184 ? -15.218 13.903 -17.290 1.00 59.19 184 THR A N 1
ATOM 1573 C CA . THR A 1 184 ? -15.210 15.381 -17.267 1.00 59.19 184 THR A CA 1
ATOM 1574 C C . THR A 1 184 ? -13.799 15.969 -17.286 1.00 59.19 184 THR A C 1
ATOM 1576 O O . THR A 1 184 ? -13.567 16.983 -17.940 1.00 59.19 184 THR A O 1
ATOM 1579 N N . PHE A 1 185 ? -12.831 15.304 -16.658 1.00 55.56 185 PHE A N 1
ATOM 1580 C CA . PHE A 1 185 ? -11.413 15.664 -16.691 1.00 55.56 185 PHE A CA 1
ATOM 1581 C C . PHE A 1 185 ? -10.816 15.461 -18.090 1.00 55.56 185 PHE A C 1
ATOM 1583 O O . PHE A 1 185 ? -10.023 16.287 -18.539 1.00 55.56 185 PHE A O 1
ATOM 1590 N N . LEU A 1 186 ? -11.264 14.429 -18.823 1.00 52.69 186 LEU A N 1
ATOM 1591 C CA . LEU A 1 186 ? -10.924 14.240 -20.239 1.00 52.69 186 LEU A CA 1
ATOM 1592 C C . LEU A 1 186 ? -11.423 15.399 -21.116 1.00 52.69 186 LEU A C 1
ATOM 1594 O O . LEU A 1 186 ? -10.702 15.826 -22.013 1.00 52.69 186 LEU A O 1
ATOM 1598 N N . ILE A 1 187 ? -12.622 15.930 -20.852 1.00 59.34 187 ILE A N 1
ATOM 1599 C CA . ILE A 1 187 ? -13.159 17.104 -21.565 1.00 59.34 187 ILE A CA 1
ATOM 1600 C C . ILE A 1 187 ? -12.381 18.370 -21.185 1.00 59.34 187 ILE A C 1
ATOM 1602 O O . ILE A 1 187 ? -12.056 19.174 -22.054 1.00 59.34 187 ILE A O 1
ATOM 1606 N N . PHE A 1 188 ? -12.050 18.534 -19.903 1.00 56.56 188 PHE A N 1
ATOM 1607 C CA . PHE A 1 188 ? -11.316 19.695 -19.399 1.00 56.56 188 PHE A CA 1
ATOM 1608 C C . PHE A 1 188 ? -9.888 19.782 -19.956 1.00 56.56 188 PHE A C 1
ATOM 1610 O O . PHE A 1 188 ? -9.469 20.852 -20.388 1.00 56.56 188 PHE A O 1
ATOM 1617 N N . LEU A 1 189 ? -9.149 18.669 -20.012 1.00 51.34 189 LEU A N 1
ATOM 1618 C CA . LEU A 1 189 ? -7.807 18.653 -20.609 1.00 51.34 189 LEU A CA 1
ATOM 1619 C C . LEU A 1 189 ? -7.833 18.942 -22.113 1.00 51.34 189 LEU A C 1
ATOM 1621 O O . LEU A 1 189 ? -6.967 19.658 -22.599 1.00 51.34 189 LEU A O 1
ATOM 1625 N N . ASN A 1 190 ? -8.855 18.456 -22.819 1.00 54.25 190 ASN A N 1
ATOM 1626 C CA . ASN A 1 190 ? -9.047 18.693 -24.253 1.00 54.25 190 ASN A CA 1
ATOM 1627 C C . ASN A 1 190 ? -9.549 20.119 -24.579 1.00 54.25 190 ASN A C 1
ATOM 1629 O O . ASN A 1 190 ? -9.694 20.466 -25.744 1.00 54.25 190 ASN A O 1
ATOM 1633 N N . LEU A 1 191 ? -9.885 20.924 -23.561 1.00 58.06 191 LEU A N 1
ATOM 1634 C CA . LEU A 1 191 ? -10.229 22.347 -23.694 1.00 58.06 191 LEU A CA 1
ATOM 1635 C C . LEU A 1 191 ? -9.017 23.268 -23.485 1.00 58.06 191 LEU A C 1
ATOM 1637 O O . LEU A 1 191 ? -9.062 24.422 -23.904 1.00 58.06 191 LEU A O 1
ATOM 1641 N N . PHE A 1 192 ? -7.960 22.787 -22.824 1.00 55.88 192 PHE A N 1
ATOM 1642 C CA . PHE A 1 192 ? -6.753 23.565 -22.517 1.00 55.88 192 PHE A CA 1
ATOM 1643 C C . PHE A 1 192 ? -5.575 23.288 -23.468 1.00 55.88 192 PHE A C 1
ATOM 1645 O O . PHE A 1 192 ? -4.611 24.056 -23.448 1.00 55.88 192 PHE A O 1
ATOM 1652 N N . PHE A 1 193 ? -5.654 22.238 -24.294 1.00 43.56 193 PHE A N 1
ATOM 1653 C CA . PHE A 1 193 ? -4.632 21.805 -25.256 1.00 43.56 193 PHE A CA 1
ATOM 1654 C C . PHE A 1 193 ? -5.282 21.300 -26.544 1.00 43.56 193 PHE A C 1
ATOM 1656 O O . PHE A 1 193 ? -4.652 21.474 -27.611 1.00 43.56 193 PHE A O 1
#

Foldseek 3Di:
DVVVVVVVVVVVVVVVVVVVVVVVVVVVVCCCLDLNVLLLVLLVVLVVVLVVLVVVVVVLLPVVLDPDPVCLLLCLVVVVVLVSLLLVLCLCLLDPPHVVVVVLVVVLVVCVVVVPVVVNVVSVVVSVVSNVVSVVVNCVSVPDDRDDVVVSVVSCVVSPVVSVVVSVVVVVVSVVCSVVCSVVVVVVSVVVD

Sequence (193 aa):
MRAHLLHCELAFSFGKYFYSTSFLNLLMINLMFSKLGAIFFLNLALYLLALALFFFFLFNVKVALLKSVSQIYYFNNIFFFKFFVLIFFLNLAGIPPLLGFFLKFLIFFFLFFKTNLAFILIFLGFNMATLFFYLSTVKSFVNRKQASVLNSFNFFIRAELSFLYFFNFFYFFLFFAFFFLDSTFLIFLNLFF